Protein AF-A0A2G7G8R4-F1 (afdb_monomer)

Radius of gyration: 37.28 Å; Cα contacts (8 Å, |Δi|>4): 423; chains: 1; bounding box: 96×82×95 Å

Mean predicted aligned error: 14.6 Å

Sequence (334 aa):
MRFNAAVASALVSSATLMGYAHAEEAEKNPDATSVVEKPTFTPTTLKAPFLEQFTDDWESRWTPSHAKKDDSQTEEDWAYVGEWSVEEPTVFKGIDGDKGLVVKNPAAHHAISAKFPKKIDNKGKALVVQYEVKPQNSLVCGGAYLKLLQENKKLHAEEFSNATPYVIMFGPDKCGATNKVHFIFRHKNPKTGEYEEKHLKAPPAARTNKVTSLYTLIVRPDQSFQILIDGEAVKNGTLLEDFNPPVNPEKEIDDPKDKKPDDWVDDVKIPDPEATKPEDWDEEAPYEIVDEEATKPEDWLEEEPTSIPDPEAEKPEDWDDEEDGDWIPHCSQP

Organism: NCBI:txid656916

InterPro domains:
  IPR001580 Calreticulin/calnexin [PF00262] (50-330)
  IPR001580 Calreticulin/calnexin [PR00626] (136-154)
  IPR001580 Calreticulin/calnexin [PR00626] (164-180)
  IPR001580 Calreticulin/calnexin [PR00626] (260-273)
  IPR001580 Calreticulin/calnexin [PR00626] (308-330)
  IPR001580 Calreticulin/calnexin [PTHR11073] (45-329)
  IPR009033 Calreticulin/calnexin, P domain superfamily [G3DSA:2.10.250.10] (250-333)
  IPR009033 Calreticulin/calnexin, P domain superfamily [SSF63887] (246-329)
  IPR013320 Concanavalin A-like lectin/glucanase domain superfamily [SSF49899] (41-260)
  IPR018124 Calreticulin/calnexin, conserved site [PS00803] (134-149)
  IPR018124 Calreticulin/calnexin, conserved site [PS00804] (168-176)
  IPR018124 Calreticulin/calnexin, conserved site [PS00805] (308-320)

pLDDT: mean 83.46, std 17.78, range [29.3, 98.62]

Nearest PDB structures (foldseek):
  1jhn-assembly1_A  TM=7.946E-01  e=9.028E-21  Canis lupus familiaris
  3rg0-assembly1_A  TM=8.260E-01  e=4.289E-14  Mus musculus
  3pow-assembly1_A  TM=8.885E-01  e=2.609E-13  Homo sapiens
  5hcf-assembly6_F  TM=8.649E-01  e=3.074E-13  Trypanosoma cruzi strain CL Brener
  5hca-assembly3_B  TM=8.747E-01  e=6.613E-13  Entamoeba histolytica HM-1:IMSS

Secondary structure (DSSP, 8-state):
------PPP----------------------S----PPPBP-------SS-----TTGGGTEEE--PBP--TT-----B----EEEE--SSS--SBT--EEEE--TT----EEE--SS----TTS-EEEEEEE--TT--SEEE--EEEE---TT--GGG--TTS-EEEEEEEEEETTEEEEEEEEEEEPTTT--EEEEEESSPPPPP-SSS-EEEEEEE-TTSEEEEEETTEEEEEEETTTSEES-SSPPS----TT----TT----S----TT----TT--SSS-SS---TT-PPPTT--SSS-S-EE-TT----TT--TTTT-S--PPEEP-

Structure (mmCIF, N/CA/C/O backbone):
data_AF-A0A2G7G8R4-F1
#
_entry.id   AF-A0A2G7G8R4-F1
#
loop_
_atom_site.group_PDB
_atom_site.id
_atom_site.type_symbol
_atom_site.label_atom_id
_atom_site.label_alt_id
_atom_site.label_comp_id
_atom_site.label_asym_id
_atom_site.label_entity_id
_atom_site.label_seq_id
_atom_site.pdbx_PDB_ins_code
_atom_site.Cartn_x
_atom_site.Cartn_y
_atom_site.Cartn_z
_atom_site.occupancy
_atom_site.B_iso_or_equiv
_atom_site.auth_seq_id
_atom_site.auth_comp_id
_atom_site.auth_asym_id
_atom_site.auth_atom_id
_atom_site.pdbx_PDB_model_num
ATOM 1 N N . MET A 1 1 ? -16.808 -39.806 -71.535 1.00 37.62 1 MET A N 1
ATOM 2 C CA . MET A 1 1 ? -17.070 -40.692 -70.378 1.00 37.62 1 MET A CA 1
ATOM 3 C C . MET A 1 1 ? -16.469 -40.043 -69.135 1.00 37.62 1 MET A C 1
ATOM 5 O O . MET A 1 1 ? -15.287 -39.752 -69.187 1.00 37.62 1 MET A O 1
ATOM 9 N N . ARG A 1 2 ? -17.290 -39.876 -68.078 1.00 35.47 2 ARG A N 1
ATOM 10 C CA . ARG A 1 2 ? -16.984 -39.557 -66.652 1.00 35.47 2 ARG A CA 1
ATOM 11 C C . ARG A 1 2 ? -16.348 -38.170 -66.373 1.00 35.47 2 ARG A C 1
ATOM 13 O O . ARG A 1 2 ? -15.184 -37.989 -66.677 1.00 35.47 2 ARG A O 1
ATOM 20 N N . PHE A 1 3 ? -17.090 -37.100 -66.049 1.00 34.03 3 PHE A N 1
ATOM 21 C CA . PHE A 1 3 ? -17.855 -36.680 -64.841 1.00 34.03 3 PHE A CA 1
ATOM 22 C C . PHE A 1 3 ? -17.044 -36.173 -63.627 1.00 34.03 3 PHE A C 1
ATOM 24 O O . PHE A 1 3 ? -16.206 -36.901 -63.105 1.00 34.03 3 PHE A O 1
ATOM 31 N N . ASN A 1 4 ? -17.490 -34.993 -63.149 1.00 35.03 4 ASN A N 1
ATOM 32 C CA . ASN A 1 4 ? -17.389 -34.345 -61.822 1.00 35.03 4 ASN A CA 1
ATOM 33 C C . ASN A 1 4 ? -16.419 -33.154 -61.730 1.00 35.03 4 ASN A C 1
ATOM 35 O O . ASN A 1 4 ? -15.293 -33.252 -62.187 1.00 35.03 4 ASN A O 1
ATOM 39 N N . ALA A 1 5 ? -16.722 -32.031 -61.078 1.00 38.38 5 ALA A N 1
ATOM 40 C CA . ALA A 1 5 ? -17.959 -31.411 -60.596 1.00 38.38 5 ALA A CA 1
ATOM 41 C C . ALA A 1 5 ? -17.550 -30.010 -60.095 1.00 38.38 5 ALA A C 1
ATOM 43 O O . ALA A 1 5 ? -16.605 -29.910 -59.320 1.00 38.38 5 ALA A O 1
ATOM 44 N N . ALA A 1 6 ? -18.243 -28.948 -60.503 1.00 34.50 6 ALA A N 1
ATOM 45 C CA . ALA A 1 6 ? -18.216 -27.653 -59.819 1.00 34.50 6 ALA A CA 1
ATOM 46 C C . ALA A 1 6 ? -19.472 -26.887 -60.245 1.00 34.50 6 ALA A C 1
ATOM 48 O O . ALA A 1 6 ? -19.537 -26.360 -61.354 1.00 34.50 6 ALA A O 1
ATOM 49 N N . VAL A 1 7 ? -20.509 -26.915 -59.405 1.00 37.44 7 VAL A N 1
ATOM 50 C CA . VAL A 1 7 ? -21.750 -26.177 -59.652 1.00 37.44 7 VAL A CA 1
ATOM 51 C C . VAL A 1 7 ? -21.756 -24.905 -58.817 1.00 37.44 7 VAL A C 1
ATOM 53 O O . VAL A 1 7 ? -21.547 -24.924 -57.608 1.00 37.44 7 VAL A O 1
ATOM 56 N N . ALA A 1 8 ? -21.979 -23.828 -59.561 1.00 34.59 8 ALA A N 1
ATOM 57 C CA . ALA A 1 8 ? -22.162 -22.437 -59.209 1.00 34.59 8 ALA A CA 1
ATOM 58 C C . ALA A 1 8 ? -23.168 -22.142 -58.084 1.00 34.59 8 ALA A C 1
ATOM 60 O O . ALA A 1 8 ? -24.189 -22.810 -57.920 1.00 34.59 8 ALA A O 1
ATOM 61 N N . SER A 1 9 ? -22.890 -21.025 -57.411 1.00 40.06 9 SER A N 1
ATOM 62 C CA . SER A 1 9 ? -23.818 -20.187 -56.657 1.00 40.06 9 SER A CA 1
ATOM 63 C C . SER A 1 9 ? -25.106 -19.873 -57.424 1.00 40.06 9 SER A C 1
ATOM 65 O O . SER A 1 9 ? -25.050 -19.501 -58.595 1.00 40.06 9 SER A O 1
ATOM 67 N N . ALA A 1 10 ? -26.244 -19.878 -56.728 1.00 33.75 10 ALA A N 1
ATOM 68 C CA . ALA A 1 10 ? -27.411 -19.089 -57.115 1.00 33.75 10 ALA A CA 1
ATOM 69 C C . ALA A 1 10 ? -28.284 -18.768 -55.890 1.00 33.75 10 ALA A C 1
ATOM 71 O O . ALA A 1 10 ? -29.010 -19.611 -55.369 1.00 33.75 10 ALA A O 1
ATOM 72 N N . LEU A 1 11 ? -28.192 -17.513 -55.452 1.00 37.44 11 LEU A N 1
ATOM 73 C CA . LEU A 1 11 ? -29.210 -16.799 -54.686 1.00 37.44 11 LEU A CA 1
ATOM 74 C C . LEU A 1 11 ? -30.428 -16.578 -55.587 1.00 37.44 11 LEU A C 1
ATOM 76 O O . LEU A 1 11 ? -30.264 -15.881 -56.577 1.00 37.44 11 LEU A O 1
ATOM 80 N N . VAL A 1 12 ? -31.616 -17.071 -55.220 1.00 31.27 12 VAL A N 1
ATOM 81 C CA . VAL A 1 12 ? -32.903 -16.370 -55.414 1.00 31.27 12 VAL A CA 1
ATOM 82 C C . VAL A 1 12 ? -33.913 -16.965 -54.425 1.00 31.27 12 VAL A C 1
ATOM 84 O O . VAL A 1 12 ? -34.394 -18.076 -54.622 1.00 31.27 12 VAL A O 1
ATOM 87 N N . SER A 1 13 ? -34.274 -16.214 -53.385 1.00 29.84 13 SER A N 1
ATOM 88 C CA . SER A 1 13 ? -35.488 -16.473 -52.605 1.00 29.84 13 SER A CA 1
ATOM 89 C C . SER A 1 13 ? -36.432 -15.300 -52.813 1.00 29.84 13 SER A C 1
ATOM 91 O O . SER A 1 13 ? -36.111 -14.164 -52.472 1.00 29.84 13 SER A O 1
ATOM 93 N N . SER A 1 14 ? -37.600 -15.564 -53.390 1.00 30.34 14 SER A N 1
ATOM 94 C CA . SER A 1 14 ? -38.721 -14.628 -53.392 1.00 30.34 14 SER A CA 1
ATOM 95 C C . SER A 1 14 ? -40.031 -15.373 -53.166 1.00 30.34 14 SER A C 1
ATOM 97 O O . SER A 1 14 ? -40.449 -16.186 -53.981 1.00 30.34 14 SER A O 1
ATOM 99 N N . ALA A 1 15 ? -40.619 -15.023 -52.021 1.00 38.47 15 ALA A N 1
ATOM 100 C CA . ALA A 1 15 ? -42.031 -14.856 -51.699 1.00 38.47 15 ALA A CA 1
ATOM 101 C C . ALA A 1 15 ? -43.023 -16.011 -51.930 1.00 38.47 15 ALA A C 1
ATOM 103 O O . ALA A 1 15 ? -43.402 -16.343 -53.050 1.00 38.47 15 ALA A O 1
ATOM 104 N N . THR A 1 16 ? -43.659 -16.430 -50.832 1.00 31.67 16 THR A N 1
ATOM 105 C CA . THR A 1 16 ? -45.127 -16.508 -50.807 1.00 31.67 16 THR A CA 1
ATOM 106 C C . THR A 1 16 ? -45.666 -16.237 -49.401 1.00 31.67 16 THR A C 1
ATOM 108 O O . THR A 1 16 ? -45.205 -16.806 -48.416 1.00 31.67 16 THR A O 1
ATOM 111 N N . LEU A 1 17 ? -46.615 -15.299 -49.344 1.00 38.41 17 LEU A N 1
ATOM 112 C CA . LEU A 1 17 ? -47.347 -14.814 -48.177 1.00 38.41 17 LEU A CA 1
ATOM 113 C C . LEU A 1 17 ? -48.428 -15.799 -47.708 1.00 38.41 17 LEU A C 1
ATOM 115 O O . LEU A 1 17 ? -49.187 -16.285 -48.539 1.00 38.41 17 LEU A O 1
ATOM 119 N N . MET A 1 18 ? -48.592 -15.911 -46.386 1.00 34.72 18 MET A N 1
ATOM 120 C CA . MET A 1 18 ? -49.863 -15.964 -45.628 1.00 34.72 18 MET A CA 1
ATOM 121 C C . MET A 1 18 ? -49.487 -15.502 -44.20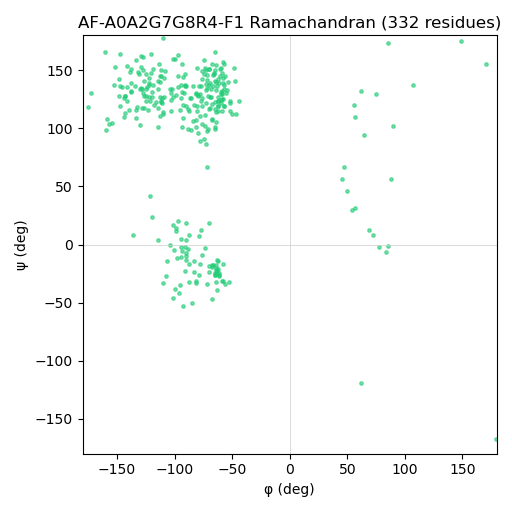1 1.00 34.72 18 MET A C 1
ATOM 123 O O . MET A 1 18 ? -48.721 -16.188 -43.542 1.00 34.72 18 MET A O 1
ATOM 127 N N . GLY A 1 19 ? -49.756 -14.293 -43.703 1.00 34.38 19 GLY A N 1
ATOM 128 C CA . GLY A 1 19 ? -51.018 -13.565 -43.620 1.00 34.38 19 GLY A CA 1
ATOM 129 C C . GLY A 1 19 ? -51.701 -13.917 -42.296 1.00 34.38 19 GLY A C 1
ATOM 130 O O . GLY A 1 19 ? -52.247 -15.002 -42.246 1.00 34.38 19 GLY A O 1
ATOM 131 N N . TYR A 1 20 ? -51.648 -13.055 -41.263 1.00 29.30 20 TYR A N 1
ATOM 132 C CA . TYR A 1 20 ? -52.732 -12.807 -40.285 1.00 29.30 20 TYR A CA 1
ATOM 133 C C . TYR A 1 20 ? -52.379 -11.662 -39.302 1.00 29.30 20 TYR A C 1
ATOM 135 O O . TYR A 1 20 ? -51.433 -11.759 -38.533 1.00 29.30 20 TYR A O 1
ATOM 143 N N . ALA A 1 21 ? -53.215 -10.617 -39.357 1.00 32.47 21 ALA A N 1
ATOM 144 C CA . ALA A 1 21 ? -53.615 -9.660 -38.315 1.00 32.47 21 ALA A CA 1
ATOM 145 C C . ALA A 1 21 ? -52.558 -8.825 -37.551 1.00 32.47 21 ALA A C 1
ATOM 147 O O . ALA A 1 21 ? -51.887 -9.286 -36.636 1.00 32.47 21 ALA A O 1
ATOM 148 N N . HIS A 1 22 ? -52.567 -7.524 -37.866 1.00 34.44 22 HIS A N 1
ATOM 149 C CA . HIS A 1 22 ? -52.048 -6.416 -37.064 1.00 34.44 22 HIS A CA 1
ATOM 150 C C . HIS A 1 22 ? -52.589 -6.430 -35.621 1.00 34.44 22 HIS A C 1
ATOM 152 O O . HIS A 1 22 ? -53.792 -6.273 -35.409 1.00 34.44 22 HIS A O 1
ATOM 158 N N . ALA A 1 23 ? -51.682 -6.495 -34.648 1.00 33.94 23 ALA A N 1
ATOM 159 C CA . ALA A 1 23 ? -51.827 -5.814 -33.370 1.00 33.94 23 ALA A CA 1
ATOM 160 C C . ALA A 1 23 ? -50.746 -4.729 -33.341 1.00 33.94 23 ALA A C 1
ATOM 162 O O . ALA A 1 23 ? -49.553 -5.021 -33.357 1.00 33.94 23 ALA A O 1
ATOM 163 N N . GLU A 1 24 ? -51.175 -3.476 -33.410 1.00 38.31 24 GLU A N 1
ATOM 164 C CA . GLU A 1 24 ? -50.321 -2.305 -33.251 1.00 38.31 24 GLU A CA 1
ATOM 165 C C . GLU A 1 24 ? -49.954 -2.214 -31.762 1.00 38.31 24 GLU A C 1
ATOM 167 O O . GLU A 1 24 ? -50.673 -1.619 -30.960 1.00 38.31 24 GLU A O 1
ATOM 172 N N . GLU A 1 25 ? -48.885 -2.905 -31.359 1.00 36.03 25 GLU A N 1
ATOM 173 C CA . GLU A 1 25 ? -48.258 -2.662 -30.062 1.00 36.03 25 GLU A CA 1
ATOM 174 C C . GLU A 1 25 ? -47.564 -1.306 -30.142 1.00 36.03 25 GLU A C 1
ATOM 176 O O . GLU A 1 25 ? -46.481 -1.162 -30.705 1.00 36.03 25 GLU A O 1
ATOM 181 N N . ALA A 1 26 ? -48.238 -0.295 -29.599 1.00 37.97 26 ALA A N 1
ATOM 182 C CA . ALA A 1 26 ? -47.627 0.979 -29.284 1.00 37.97 26 ALA A CA 1
ATOM 183 C C . ALA A 1 26 ? -46.373 0.718 -28.440 1.00 37.97 26 ALA A C 1
ATOM 185 O O . ALA A 1 26 ? -46.465 0.219 -27.313 1.00 37.97 26 ALA A O 1
ATOM 186 N N . GLU A 1 27 ? -45.209 1.049 -28.999 1.00 39.50 27 GLU A N 1
ATOM 187 C CA . GLU A 1 27 ? -43.952 1.110 -28.269 1.00 39.50 27 GLU A CA 1
ATOM 188 C C . GLU A 1 27 ? -44.169 1.950 -27.008 1.00 39.50 27 GLU A C 1
ATOM 190 O O . GLU A 1 27 ? -44.417 3.159 -27.055 1.00 39.50 27 GLU A O 1
ATOM 195 N N . LYS A 1 28 ? -44.097 1.295 -25.847 1.00 36.72 28 LYS A N 1
ATOM 196 C CA . LYS A 1 28 ? -43.947 1.999 -24.582 1.00 36.72 28 LYS A CA 1
ATOM 197 C C . LYS A 1 28 ? -42.597 2.702 -24.621 1.00 36.72 28 LYS A C 1
ATOM 199 O O . LYS A 1 28 ? -41.563 2.061 -24.444 1.00 36.72 28 LYS A O 1
ATOM 204 N N . ASN A 1 29 ? -42.630 4.020 -24.795 1.00 41.88 29 ASN A N 1
ATOM 205 C CA . ASN A 1 29 ? -41.574 4.899 -24.308 1.00 41.88 29 ASN A CA 1
ATOM 206 C C . ASN A 1 29 ? -41.205 4.450 -22.884 1.00 41.88 29 ASN A C 1
ATOM 208 O O . ASN A 1 29 ? -42.104 4.380 -22.037 1.00 41.88 29 ASN A O 1
ATOM 212 N N . PRO A 1 30 ? -39.937 4.117 -22.592 1.00 46.03 30 PRO A N 1
ATOM 213 C CA . PRO A 1 30 ? -39.533 3.891 -21.222 1.00 46.03 30 PRO A CA 1
ATOM 214 C C . PRO A 1 30 ? -39.614 5.243 -20.520 1.00 46.03 30 PRO A C 1
ATOM 216 O O . PRO A 1 30 ? -38.820 6.145 -20.785 1.00 46.03 30 PRO A O 1
ATOM 219 N N . ASP A 1 31 ? -40.625 5.384 -19.668 1.00 42.72 31 ASP A N 1
ATOM 220 C CA . ASP A 1 31 ? -40.751 6.483 -18.725 1.00 42.72 31 ASP A CA 1
ATOM 221 C C . ASP A 1 31 ? -39.407 6.678 -18.015 1.00 42.72 31 ASP A C 1
ATOM 223 O O . ASP A 1 31 ? -38.933 5.832 -17.248 1.00 42.72 31 ASP A O 1
ATOM 227 N N . ALA A 1 32 ? -38.772 7.811 -18.298 1.00 50.91 32 ALA A N 1
ATOM 228 C CA . ALA A 1 32 ? -37.765 8.365 -17.425 1.00 50.91 32 ALA A CA 1
ATOM 229 C C . ALA A 1 32 ? -38.412 8.573 -16.046 1.00 50.91 32 ALA A C 1
ATOM 231 O O . ALA A 1 32 ? -39.524 9.082 -15.958 1.00 50.91 32 ALA A O 1
ATOM 232 N N . THR A 1 33 ? -37.681 8.225 -14.983 1.00 51.31 33 THR A N 1
ATOM 233 C CA . THR A 1 33 ? -38.026 8.381 -13.552 1.00 51.31 33 THR A CA 1
ATOM 234 C C . THR A 1 33 ? -38.817 7.255 -12.873 1.00 51.31 33 THR A C 1
ATOM 236 O O . THR A 1 33 ? -39.782 7.492 -12.154 1.00 51.31 33 THR A O 1
ATOM 239 N N . SER A 1 34 ? -38.299 6.021 -12.903 1.00 54.50 34 SER A N 1
ATOM 240 C CA . SER A 1 34 ? -38.446 5.168 -11.714 1.00 54.50 34 SER A CA 1
ATOM 241 C C . SER A 1 34 ? -37.515 5.709 -10.622 1.00 54.50 34 SER A C 1
ATOM 243 O O . SER A 1 34 ? -36.307 5.458 -10.645 1.00 54.50 34 SER A O 1
ATOM 245 N N . VAL A 1 35 ? -38.044 6.504 -9.691 1.00 64.06 35 VAL A N 1
ATOM 246 C CA . VAL A 1 35 ? -37.312 6.873 -8.473 1.00 64.06 35 VAL A CA 1
ATOM 247 C C . VAL A 1 35 ? -37.106 5.580 -7.686 1.00 64.06 35 VAL A C 1
ATOM 249 O O . VAL A 1 35 ? -38.035 5.073 -7.066 1.00 64.06 35 VAL A O 1
ATOM 252 N N . VAL A 1 36 ? -35.916 4.990 -7.793 1.00 76.44 36 VAL A N 1
ATOM 253 C CA . VAL A 1 36 ? -35.545 3.818 -6.995 1.00 76.44 36 VAL A CA 1
ATOM 254 C C . VAL A 1 36 ? -35.573 4.255 -5.533 1.00 76.44 36 VAL A C 1
ATOM 256 O O . VAL A 1 36 ? -34.806 5.136 -5.142 1.00 76.44 36 VAL A O 1
ATOM 259 N N . GLU A 1 37 ? -36.490 3.685 -4.753 1.00 84.62 37 GLU A N 1
ATOM 260 C CA . GLU A 1 37 ? -36.603 3.950 -3.321 1.00 84.62 37 GLU A CA 1
ATOM 261 C C . GLU A 1 37 ? -35.312 3.491 -2.633 1.00 84.62 37 GLU A C 1
ATOM 263 O O . GLU A 1 37 ? -34.912 2.328 -2.743 1.00 84.62 37 GLU A O 1
ATOM 268 N N . LYS A 1 38 ? -34.609 4.428 -1.992 1.00 86.69 38 LYS A N 1
ATOM 269 C CA . LYS A 1 38 ? -33.328 4.156 -1.340 1.00 86.69 38 LYS A CA 1
ATOM 270 C C . LYS A 1 38 ? -33.569 3.761 0.112 1.00 86.69 38 LYS A C 1
ATOM 272 O O . LYS A 1 38 ? -34.374 4.403 0.787 1.00 86.69 38 LYS A O 1
ATOM 277 N N . PRO A 1 39 ? -32.871 2.740 0.627 1.00 93.38 39 PRO A N 1
ATOM 278 C CA . PRO A 1 39 ? -32.930 2.430 2.045 1.00 93.38 39 PRO A CA 1
ATOM 279 C C . PRO A 1 39 ? -32.338 3.579 2.871 1.00 93.38 39 PRO A C 1
ATOM 281 O O . PRO A 1 39 ? -31.421 4.275 2.430 1.00 93.38 39 PRO A O 1
ATOM 284 N N . THR A 1 40 ? -32.836 3.748 4.094 1.00 93.44 40 THR A N 1
ATOM 285 C CA . THR A 1 40 ? -32.259 4.667 5.082 1.00 93.44 40 THR A CA 1
ATOM 286 C C . THR A 1 40 ? -31.234 3.937 5.943 1.00 93.44 40 THR A C 1
ATOM 288 O O . THR A 1 40 ? -31.467 2.818 6.408 1.00 93.44 40 THR A O 1
ATOM 291 N N . PHE A 1 41 ? -30.097 4.581 6.175 1.00 93.56 41 PHE A N 1
ATOM 292 C CA . PHE A 1 41 ? -29.022 4.084 7.009 1.00 93.56 41 PHE A CA 1
ATOM 293 C C . PHE A 1 41 ? -29.519 3.842 8.432 1.00 93.56 41 PHE A C 1
ATOM 295 O O . PHE A 1 41 ? -30.132 4.702 9.064 1.00 93.56 41 PHE A O 1
ATOM 302 N N . THR A 1 42 ? -29.238 2.645 8.936 1.00 92.88 42 THR A N 1
ATOM 303 C CA . THR A 1 42 ? -29.528 2.256 10.312 1.00 92.88 42 THR A CA 1
ATOM 304 C C . THR A 1 42 ? -28.243 1.694 10.911 1.00 92.88 42 THR A C 1
ATOM 306 O O . THR A 1 42 ? -27.761 0.673 10.411 1.00 92.88 42 THR A O 1
ATOM 309 N N . PRO A 1 43 ? -27.684 2.315 11.968 1.00 91.50 43 PRO A N 1
ATOM 310 C CA . PRO A 1 43 ? -26.480 1.814 12.613 1.00 91.50 43 PRO A CA 1
ATOM 311 C C . PRO A 1 43 ? -26.642 0.356 13.046 1.00 91.50 43 PRO A C 1
ATOM 313 O O . PRO A 1 43 ? -27.631 -0.023 13.677 1.00 91.50 43 PRO A O 1
ATOM 316 N N . THR A 1 44 ? -25.649 -0.469 12.732 1.00 92.00 44 THR A N 1
ATOM 317 C CA . THR A 1 44 ? -25.656 -1.879 13.108 1.00 92.00 44 THR A CA 1
ATOM 318 C C . THR A 1 44 ? -25.466 -2.076 14.614 1.00 92.00 44 THR A C 1
ATOM 320 O O . THR A 1 44 ? -24.791 -1.300 15.293 1.00 92.00 44 THR A O 1
ATOM 323 N N . THR A 1 45 ? -26.030 -3.166 15.137 1.00 90.06 45 THR A N 1
ATOM 324 C CA . THR A 1 45 ? -25.849 -3.618 16.526 1.00 90.06 45 THR A CA 1
ATOM 325 C C . THR A 1 45 ? -24.735 -4.657 16.671 1.00 90.06 45 THR A C 1
ATOM 327 O O . THR A 1 45 ? -24.568 -5.241 17.747 1.00 90.06 45 THR A O 1
ATOM 330 N N . LEU A 1 46 ? -24.009 -4.954 15.586 1.00 91.38 46 LEU A N 1
ATOM 331 C CA . LEU A 1 46 ? -22.904 -5.906 15.610 1.00 91.38 46 LEU A CA 1
ATOM 332 C C . LEU A 1 46 ? -21.813 -5.445 16.579 1.00 91.38 46 LEU A C 1
ATOM 334 O O . LEU A 1 46 ? -21.530 -4.260 16.734 1.00 91.38 46 LEU A O 1
ATOM 338 N N . LYS A 1 47 ? -21.175 -6.417 17.229 1.00 88.44 47 LYS A N 1
ATOM 339 C CA . LYS A 1 47 ? -20.032 -6.176 18.107 1.00 88.44 47 LYS A CA 1
ATOM 340 C C . LYS A 1 47 ? -18.786 -6.748 17.460 1.00 88.44 47 LYS A C 1
ATOM 342 O O . LYS A 1 47 ? -18.708 -7.949 17.219 1.00 88.44 47 LYS A O 1
ATOM 347 N N . ALA A 1 48 ? -17.804 -5.888 17.241 1.00 90.38 48 ALA A N 1
ATOM 348 C CA . ALA A 1 48 ? -16.463 -6.257 16.819 1.00 90.38 48 ALA A CA 1
ATOM 349 C C . ALA A 1 48 ? -15.440 -5.614 17.771 1.00 90.38 48 ALA A C 1
ATOM 351 O O . ALA A 1 48 ? -15.786 -4.672 18.488 1.00 90.38 48 ALA A O 1
ATOM 352 N N . PRO A 1 49 ? -14.185 -6.101 17.809 1.00 91.25 49 PRO A N 1
ATOM 353 C CA . PRO A 1 49 ? -13.121 -5.455 18.580 1.00 91.25 49 PRO A CA 1
ATOM 354 C C . PRO A 1 49 ? -12.959 -3.960 18.261 1.00 91.25 49 PRO A C 1
ATOM 356 O O . PRO A 1 49 ? -12.638 -3.175 19.150 1.00 91.25 49 PRO A O 1
ATOM 359 N N . PHE A 1 50 ? -13.223 -3.584 17.010 1.00 93.81 50 PHE A N 1
ATOM 360 C CA . PHE A 1 50 ? -13.376 -2.214 16.546 1.00 93.81 50 PHE A CA 1
ATOM 361 C C . PHE A 1 50 ? -14.439 -2.194 15.441 1.00 93.81 50 PHE A C 1
ATOM 363 O O . PHE A 1 50 ? -14.439 -3.076 14.583 1.00 93.81 50 PHE A O 1
ATOM 370 N N . LEU A 1 51 ? -15.351 -1.226 15.491 1.00 94.69 51 LEU A N 1
ATOM 371 C CA . LEU A 1 51 ? -16.398 -1.016 14.497 1.00 94.69 51 LEU A CA 1
ATOM 372 C C . LEU A 1 51 ? -16.608 0.489 14.353 1.00 94.69 51 LEU A C 1
ATOM 374 O O . LEU A 1 51 ? -16.855 1.167 15.349 1.00 94.69 51 LEU A O 1
ATOM 378 N N . GLU A 1 52 ? -16.519 0.982 13.125 1.00 95.25 52 GLU A N 1
ATOM 379 C CA . GLU A 1 52 ? -16.749 2.379 12.779 1.00 95.25 52 GLU A CA 1
ATOM 380 C C . GLU A 1 52 ? -17.838 2.462 11.709 1.00 95.25 52 GLU A C 1
ATOM 382 O O . GLU A 1 52 ? -17.833 1.677 10.766 1.00 95.25 52 GLU A O 1
ATOM 387 N N . GLN A 1 53 ? -18.769 3.398 11.886 1.00 94.75 53 GLN A N 1
ATOM 388 C CA . GLN A 1 53 ? -19.893 3.663 10.980 1.00 9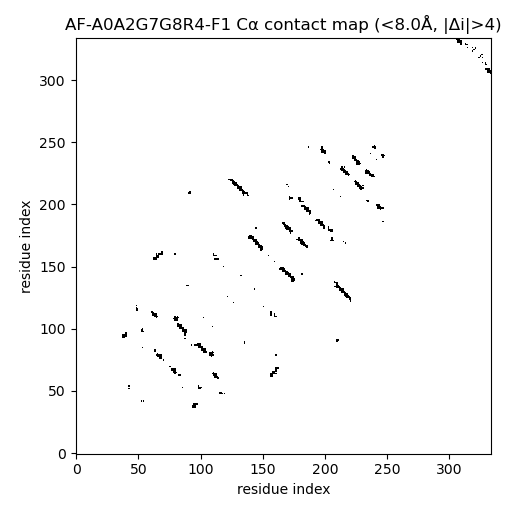4.75 53 GLN A CA 1
ATOM 389 C C . GLN A 1 53 ? -20.107 5.172 10.744 1.00 94.75 53 GLN A C 1
ATOM 391 O O . GLN A 1 53 ? -21.131 5.570 10.207 1.00 94.75 53 GLN A O 1
ATOM 396 N N . PHE A 1 54 ? -19.181 6.008 11.221 1.00 95.19 54 PHE A N 1
ATOM 397 C CA . PHE A 1 54 ? -19.153 7.465 11.091 1.00 95.19 54 PHE A CA 1
ATOM 398 C C . PHE A 1 54 ? -20.465 8.160 11.488 1.00 95.19 54 PHE A C 1
ATOM 400 O O . PHE A 1 54 ? -20.956 9.065 10.817 1.00 95.19 54 PHE A O 1
ATOM 407 N N . THR A 1 55 ? -21.021 7.746 12.629 1.00 93.06 55 THR A N 1
ATOM 408 C CA . THR A 1 55 ? -22.112 8.450 13.315 1.00 93.06 55 THR A CA 1
ATOM 409 C C . THR A 1 55 ? -21.670 9.833 13.808 1.00 93.06 55 THR A C 1
ATOM 411 O O . THR A 1 55 ? -20.479 10.134 13.862 1.00 93.06 55 THR A O 1
ATOM 414 N N . ASP A 1 56 ? -22.627 10.686 14.188 1.00 91.12 56 ASP A N 1
ATOM 415 C CA . ASP A 1 56 ? -22.392 12.113 14.478 1.00 91.12 56 ASP A CA 1
ATOM 416 C C . ASP A 1 56 ? -21.355 12.392 15.593 1.00 91.12 56 ASP A C 1
ATOM 418 O O . ASP A 1 56 ? -20.823 13.491 15.680 1.00 91.12 56 ASP A O 1
ATOM 422 N N . ASP A 1 57 ? -21.019 11.402 16.423 1.00 92.25 57 ASP A N 1
ATOM 423 C CA . ASP A 1 57 ? -20.004 11.464 17.482 1.00 92.25 57 ASP A CA 1
ATOM 424 C C . ASP A 1 57 ? -18.567 11.123 17.018 1.00 92.25 57 ASP A C 1
ATOM 426 O O . ASP A 1 57 ? -17.672 10.968 17.856 1.00 92.25 57 ASP A O 1
ATOM 430 N N . TRP A 1 58 ? -18.323 10.964 15.711 1.00 94.19 58 TRP A N 1
ATOM 431 C CA . TRP A 1 58 ? -17.040 10.499 15.160 1.00 94.19 58 TRP A CA 1
ATOM 432 C C . TRP A 1 58 ? -15.824 11.343 15.584 1.00 94.19 58 TRP A C 1
ATOM 434 O O . TRP A 1 58 ? -14.755 10.775 15.811 1.00 94.19 58 TRP A O 1
ATOM 444 N N . GLU A 1 59 ? -15.982 12.660 15.758 1.00 92.69 59 GLU A N 1
ATOM 445 C CA . GLU A 1 59 ? -14.905 13.582 16.170 1.00 92.69 59 GLU A CA 1
ATOM 446 C C . GLU A 1 59 ? -14.336 13.241 17.553 1.00 92.69 59 GLU A C 1
ATOM 448 O O . GLU A 1 59 ? -13.185 13.538 17.854 1.00 92.69 59 GLU A O 1
ATOM 453 N N . SER A 1 60 ? -15.118 12.570 18.404 1.00 91.94 60 SER A N 1
ATOM 454 C CA . SER A 1 60 ? -14.636 12.098 19.707 1.00 91.94 60 SER A CA 1
ATOM 455 C C . SER A 1 60 ? -13.783 10.826 19.616 1.00 91.94 60 SER A C 1
ATOM 457 O O . SER A 1 60 ? -13.089 10.471 20.571 1.00 91.94 60 SER A O 1
ATOM 459 N N . ARG A 1 61 ? -13.853 10.117 18.481 1.00 92.06 61 ARG A N 1
ATOM 460 C CA . ARG A 1 61 ? -13.239 8.799 18.256 1.00 92.06 61 ARG A CA 1
ATOM 461 C C . ARG A 1 61 ? -12.031 8.860 17.322 1.00 92.06 61 ARG A C 1
ATOM 463 O O . ARG A 1 61 ? -11.143 8.014 17.444 1.00 92.06 61 ARG A O 1
ATOM 470 N N . TRP A 1 62 ? -11.996 9.843 16.426 1.00 93.88 62 TRP A N 1
ATOM 471 C CA . TRP A 1 62 ? -10.928 10.047 15.452 1.00 93.88 62 TRP A CA 1
ATOM 472 C C . TRP A 1 62 ? -10.168 11.338 15.710 1.00 93.88 62 TRP A C 1
ATOM 474 O O . TRP A 1 62 ? -10.752 12.377 15.997 1.00 93.88 62 TRP A O 1
ATOM 484 N N . THR A 1 63 ? -8.855 11.277 15.531 1.00 92.00 63 THR A N 1
ATOM 485 C CA . THR A 1 63 ? -7.966 12.423 15.704 1.00 92.00 63 THR A CA 1
ATOM 486 C C . THR A 1 63 ? -7.128 12.598 14.438 1.00 92.00 63 THR A C 1
ATOM 488 O O . THR A 1 63 ? -6.379 11.678 14.077 1.00 92.00 63 THR A O 1
ATOM 491 N N . PRO A 1 64 ? -7.265 13.733 13.726 1.00 91.31 64 PRO A N 1
ATOM 492 C CA . PRO A 1 64 ? -6.362 14.110 12.645 1.00 91.31 64 PRO A CA 1
ATOM 493 C C . PRO A 1 64 ? -4.942 14.306 13.171 1.00 91.31 64 PRO A C 1
ATOM 495 O O . PRO A 1 64 ? -4.745 14.816 14.273 1.00 91.31 64 PRO A O 1
ATOM 498 N N . SER A 1 65 ? -3.951 13.905 12.382 1.00 88.00 65 SER A N 1
ATOM 499 C CA . SER A 1 65 ? -2.557 14.200 12.695 1.00 88.00 65 SER A CA 1
ATOM 500 C C . SER A 1 65 ? -2.080 15.433 11.949 1.00 88.00 65 SER A C 1
ATOM 502 O O . SER A 1 65 ? -2.436 15.643 10.792 1.00 88.00 65 SER A O 1
ATOM 504 N N . HIS A 1 66 ? -1.217 16.194 12.618 1.00 83.25 66 HIS A N 1
ATOM 505 C CA . HIS A 1 66 ? -0.493 17.336 12.064 1.00 83.25 66 HIS A CA 1
ATOM 506 C C . HIS A 1 66 ? 1.023 17.132 12.142 1.00 83.25 66 HIS A C 1
ATOM 508 O O . HIS A 1 66 ? 1.795 18.090 12.179 1.00 83.25 66 HIS A O 1
ATOM 514 N N . ALA A 1 67 ? 1.461 15.871 12.211 1.00 80.44 67 ALA A N 1
ATOM 515 C CA . ALA A 1 67 ? 2.873 15.537 12.269 1.00 80.44 67 ALA A CA 1
ATOM 516 C C . ALA A 1 67 ? 3.600 15.965 10.986 1.00 80.44 67 ALA A C 1
ATOM 518 O O . ALA A 1 67 ? 3.020 16.021 9.896 1.00 80.44 67 ALA A O 1
ATOM 519 N N . LYS A 1 68 ? 4.905 16.211 11.105 1.00 79.88 68 LYS A N 1
ATOM 520 C CA . LYS A 1 68 ? 5.781 16.258 9.936 1.00 79.88 68 LYS A CA 1
ATOM 521 C C . LYS A 1 68 ? 5.996 14.836 9.416 1.00 79.88 68 LYS A C 1
ATOM 523 O O . LYS A 1 68 ? 6.149 13.891 10.195 1.00 79.88 68 LYS A O 1
ATOM 528 N N . LYS A 1 69 ? 5.966 14.686 8.099 1.00 71.25 69 LYS A N 1
ATOM 529 C CA . LYS A 1 69 ? 6.395 13.488 7.392 1.00 71.25 69 LYS A CA 1
ATOM 530 C C . LYS A 1 69 ? 7.909 13.387 7.565 1.00 71.25 69 LYS A C 1
ATOM 532 O O . LYS A 1 69 ? 8.629 14.345 7.317 1.00 71.25 69 LYS A O 1
ATOM 537 N N . ASP A 1 70 ? 8.362 12.235 8.026 1.00 66.19 70 ASP A N 1
ATOM 538 C CA . ASP A 1 70 ? 9.779 11.926 8.168 1.00 66.19 70 ASP A CA 1
ATOM 539 C C . ASP A 1 70 ? 10.260 11.326 6.843 1.00 66.19 70 ASP A C 1
ATOM 541 O O . ASP A 1 70 ? 9.948 10.171 6.539 1.00 66.19 70 ASP A O 1
ATOM 545 N N . ASP A 1 71 ? 10.904 12.130 6.000 1.00 65.19 71 ASP A N 1
ATOM 546 C CA . ASP A 1 71 ? 11.467 11.681 4.727 1.00 65.19 71 ASP A CA 1
ATOM 547 C C . ASP A 1 71 ? 12.990 11.810 4.776 1.00 65.19 71 ASP A C 1
ATOM 549 O O . ASP A 1 71 ? 13.549 12.893 4.643 1.00 65.19 71 ASP A O 1
ATOM 553 N N . SER A 1 72 ? 13.684 10.695 5.004 1.00 56.66 72 SER A N 1
ATOM 554 C CA . SER A 1 72 ? 15.146 10.681 5.124 1.00 56.66 72 SER A CA 1
ATOM 555 C C . SER A 1 72 ? 15.879 10.865 3.790 1.00 56.66 72 SER A C 1
ATOM 557 O O . SER A 1 72 ? 17.109 10.892 3.779 1.00 56.66 72 SER A O 1
ATOM 559 N N . GLN A 1 73 ? 15.148 10.957 2.671 1.00 56.09 73 GLN A N 1
ATOM 560 C CA . GLN A 1 73 ? 15.708 11.075 1.320 1.00 56.09 73 GLN A CA 1
ATOM 561 C C . GLN A 1 73 ? 15.564 12.476 0.712 1.00 56.09 73 GLN A C 1
ATOM 563 O O . GLN A 1 73 ? 16.233 12.772 -0.275 1.00 56.09 73 GLN A O 1
ATOM 568 N N . THR A 1 74 ? 14.735 13.348 1.289 1.00 54.66 74 THR A N 1
ATOM 569 C CA . THR A 1 74 ? 14.487 14.707 0.786 1.00 54.66 74 THR A CA 1
ATOM 570 C C . THR A 1 74 ? 14.450 15.690 1.951 1.00 54.66 74 THR A C 1
ATOM 572 O O . THR A 1 74 ? 13.714 15.452 2.902 1.00 54.66 74 THR A O 1
ATOM 575 N N . GLU A 1 75 ? 15.151 16.827 1.875 1.00 54.06 75 GLU A N 1
ATOM 576 C CA . GLU A 1 75 ? 15.079 17.899 2.896 1.00 54.06 75 GLU A CA 1
ATOM 577 C C . GLU A 1 75 ? 13.734 18.666 2.901 1.00 54.06 75 GLU A C 1
ATOM 579 O O . GLU A 1 75 ? 13.631 19.783 3.409 1.00 54.06 75 GLU A O 1
ATOM 584 N N . GLU A 1 76 ? 12.680 18.094 2.319 1.00 57.91 76 GLU A N 1
ATOM 585 C CA . GLU A 1 76 ? 11.377 18.734 2.211 1.00 57.91 76 GLU A CA 1
ATOM 586 C C . GLU A 1 76 ? 10.515 18.458 3.455 1.00 57.91 76 GLU A C 1
ATOM 588 O O . GLU A 1 76 ? 10.094 17.335 3.731 1.00 57.91 76 GLU A O 1
ATOM 593 N N . ASP A 1 77 ? 10.211 19.527 4.196 1.00 60.28 77 ASP A N 1
ATOM 594 C CA . ASP A 1 77 ? 9.365 19.553 5.397 1.00 60.28 77 ASP A CA 1
ATOM 595 C C . ASP A 1 77 ? 7.866 19.354 5.050 1.00 60.28 77 ASP A C 1
ATOM 597 O O . ASP A 1 77 ? 7.035 20.255 5.192 1.00 60.28 77 ASP A O 1
ATOM 601 N N . TRP A 1 78 ? 7.474 18.179 4.558 1.00 69.06 78 TRP A N 1
ATOM 602 C CA . TRP A 1 78 ? 6.063 17.897 4.259 1.00 69.06 78 TRP A CA 1
ATOM 603 C C . TRP A 1 78 ? 5.299 17.586 5.550 1.00 69.06 78 TRP A C 1
ATOM 605 O O . TRP A 1 78 ? 5.716 16.734 6.323 1.00 69.06 78 TRP A O 1
ATOM 615 N N . ALA A 1 79 ? 4.158 18.231 5.799 1.00 77.62 79 ALA A N 1
ATOM 616 C CA . ALA A 1 79 ? 3.309 17.961 6.967 1.00 77.62 79 ALA A CA 1
ATOM 617 C C . ALA A 1 79 ? 1.953 17.361 6.568 1.00 77.62 79 ALA A C 1
ATOM 619 O O . ALA A 1 79 ? 1.462 17.569 5.455 1.00 77.62 79 ALA A O 1
ATOM 620 N N . TYR A 1 80 ? 1.324 16.631 7.493 1.00 81.12 80 TYR A N 1
ATOM 621 C CA . TYR A 1 80 ? -0.054 16.164 7.330 1.00 81.12 80 TYR A CA 1
ATOM 622 C C . TYR A 1 80 ? -1.029 17.333 7.528 1.00 81.12 80 TYR A C 1
ATOM 624 O O . TYR A 1 80 ? -1.442 17.656 8.639 1.00 81.12 80 TYR A O 1
ATOM 632 N N . VAL A 1 81 ? -1.355 18.004 6.424 1.00 85.19 81 VAL A N 1
ATOM 633 C CA . VAL A 1 81 ? -2.236 19.189 6.386 1.00 85.19 81 VAL A CA 1
ATOM 634 C C . VAL A 1 81 ? -3.637 18.881 5.858 1.00 85.19 81 VAL A C 1
ATOM 636 O O . VAL A 1 81 ? -4.465 19.778 5.747 1.00 85.19 81 VAL A O 1
ATOM 639 N N . GLY A 1 82 ? -3.896 17.627 5.492 1.00 87.00 82 GLY A N 1
ATOM 640 C CA . GLY A 1 82 ? -5.163 17.209 4.915 1.00 87.00 82 GLY A CA 1
ATOM 641 C C . GLY A 1 82 ? -6.338 17.259 5.897 1.00 87.00 82 GLY A C 1
ATOM 642 O O . GLY A 1 82 ? -6.250 16.758 7.019 1.00 87.00 82 GLY A O 1
ATOM 643 N N . GLU A 1 83 ? -7.452 17.822 5.443 1.00 92.19 83 GLU A N 1
ATOM 644 C CA . GLU A 1 83 ? -8.699 17.973 6.183 1.00 92.19 83 GLU A CA 1
ATOM 645 C C . GLU A 1 83 ? -9.629 16.777 5.956 1.00 92.19 83 GLU A C 1
ATOM 647 O O . GLU A 1 83 ? -9.709 16.180 4.872 1.00 92.19 83 GLU A O 1
ATOM 652 N N . TRP A 1 84 ? -10.380 16.459 7.005 1.00 94.19 84 TRP A N 1
ATOM 653 C CA . TRP A 1 84 ? -11.316 15.347 7.045 1.00 94.19 84 TRP A CA 1
ATOM 654 C C . TRP A 1 84 ? -12.714 15.852 7.369 1.00 94.19 84 TRP A C 1
ATOM 656 O O . TRP A 1 84 ? -12.892 16.761 8.176 1.00 94.19 84 TRP A O 1
ATOM 666 N N . SER A 1 85 ? -13.716 15.233 6.759 1.00 95.06 85 SER A N 1
ATOM 667 C CA . SER A 1 85 ? -15.125 15.518 7.029 1.00 95.06 85 SER A CA 1
ATOM 668 C C . SER A 1 85 ? -15.928 14.229 7.007 1.00 95.06 85 SER A C 1
ATOM 670 O O . SER A 1 85 ? -15.533 13.282 6.332 1.00 95.06 85 SER A O 1
ATOM 672 N N . VAL A 1 86 ? -17.050 14.185 7.718 1.00 96.25 86 VAL A N 1
ATOM 673 C CA . VAL A 1 86 ? -17.993 13.068 7.634 1.00 96.25 86 VAL A CA 1
ATOM 674 C C . VAL A 1 86 ? -19.261 13.546 6.947 1.00 96.25 86 VAL A C 1
ATOM 676 O O . VAL A 1 86 ? -19.994 14.382 7.474 1.00 96.25 86 VAL A O 1
ATOM 679 N N . GLU A 1 87 ? -19.503 13.031 5.747 1.00 95.06 87 GLU A N 1
ATOM 680 C CA . GLU A 1 87 ? -20.593 13.471 4.878 1.00 95.06 87 GLU A CA 1
ATOM 681 C C . GLU A 1 87 ? -21.145 12.323 4.030 1.00 95.06 87 GLU A C 1
ATOM 683 O O . GLU A 1 87 ? -20.533 11.261 3.901 1.00 95.06 87 GLU A O 1
ATOM 688 N N . GLU A 1 88 ? -22.332 12.530 3.463 1.00 94.75 88 GLU A N 1
ATOM 689 C CA . GLU A 1 88 ? -22.928 11.575 2.533 1.00 94.75 88 GLU A CA 1
ATOM 690 C C . GLU A 1 88 ? -22.208 11.599 1.172 1.00 94.75 88 GLU A C 1
ATOM 692 O O . GLU A 1 88 ? -21.753 12.659 0.724 1.00 94.75 88 GLU A O 1
ATOM 697 N N . PRO A 1 89 ? -22.165 10.469 0.444 1.00 93.31 89 PRO A N 1
ATOM 698 C CA . PRO A 1 89 ? -21.661 10.454 -0.918 1.00 93.31 89 PRO A CA 1
ATOM 699 C C . PRO A 1 89 ? -22.465 11.374 -1.848 1.00 93.31 89 PRO A C 1
ATOM 701 O O . PRO A 1 89 ? -23.689 11.270 -1.942 1.00 93.31 89 PRO A O 1
ATOM 704 N N . THR A 1 90 ? -21.769 12.208 -2.614 1.00 92.19 90 THR A N 1
ATOM 705 C CA . THR A 1 90 ? -22.349 13.093 -3.632 1.00 92.19 90 THR A CA 1
ATOM 706 C C . THR A 1 90 ? -22.610 12.357 -4.946 1.00 92.19 90 THR A C 1
ATOM 708 O O . THR A 1 90 ? -23.573 12.652 -5.653 1.00 92.19 90 THR A O 1
ATOM 711 N N . VAL A 1 91 ? -21.786 11.355 -5.268 1.00 91.38 91 VAL A N 1
ATOM 712 C CA . VAL A 1 91 ? -21.893 10.549 -6.493 1.00 91.38 91 VAL A CA 1
ATOM 713 C C . VAL A 1 91 ? -22.476 9.175 -6.173 1.00 91.38 91 VAL A C 1
ATOM 715 O O . VAL A 1 91 ? -22.035 8.521 -5.231 1.00 91.38 91 VAL A O 1
ATOM 718 N N . PHE A 1 92 ? -23.455 8.715 -6.965 1.00 89.88 92 PHE A N 1
ATOM 719 C CA . PHE A 1 92 ? -24.127 7.412 -6.814 1.00 89.88 92 PHE A CA 1
ATOM 720 C C . PHE A 1 92 ? -24.518 7.101 -5.361 1.00 89.88 92 PHE A C 1
ATOM 722 O O . PHE A 1 92 ? -24.084 6.103 -4.781 1.00 89.88 92 PHE A O 1
ATOM 729 N N . LYS A 1 93 ? -25.289 7.998 -4.738 1.00 90.44 93 LYS A N 1
ATOM 730 C CA . LYS A 1 93 ? -25.799 7.808 -3.376 1.00 90.44 93 LYS A CA 1
ATOM 731 C C . LYS A 1 93 ? -26.747 6.605 -3.334 1.00 90.44 93 LYS A C 1
ATOM 733 O O . LYS A 1 93 ? -27.807 6.667 -3.961 1.00 90.44 93 LYS A O 1
ATOM 738 N N . GLY A 1 94 ? -26.354 5.546 -2.625 1.00 87.81 94 GLY A N 1
ATOM 739 C CA . GLY A 1 94 ? -27.105 4.289 -2.532 1.00 87.81 94 GLY A CA 1
ATOM 740 C C . GLY A 1 94 ? -28.022 4.192 -1.311 1.00 87.81 94 GLY A C 1
ATOM 741 O O . GLY A 1 94 ? -29.108 3.638 -1.427 1.00 87.81 94 GLY A O 1
ATOM 742 N N . ILE A 1 95 ? -27.606 4.761 -0.177 1.00 92.88 95 ILE A N 1
ATOM 743 C CA . ILE A 1 95 ? -28.317 4.710 1.106 1.00 92.88 95 ILE A CA 1
ATOM 744 C C . ILE A 1 95 ? -28.456 6.145 1.632 1.00 92.88 95 ILE A C 1
ATOM 746 O O . ILE A 1 95 ? -27.502 6.924 1.581 1.00 92.88 95 ILE A O 1
ATOM 750 N N . ASP A 1 96 ? -29.645 6.519 2.099 1.00 93.06 96 ASP A N 1
ATOM 751 C CA . ASP A 1 96 ? -29.896 7.835 2.692 1.00 93.06 96 ASP A CA 1
ATOM 752 C C . ASP A 1 96 ? -29.452 7.872 4.156 1.00 93.06 96 ASP A C 1
ATOM 754 O O . ASP A 1 96 ? -29.819 7.002 4.934 1.00 93.06 96 ASP A O 1
ATOM 758 N N . GLY A 1 97 ? -28.670 8.874 4.554 1.00 92.38 97 GLY A N 1
ATOM 759 C CA . GLY A 1 97 ? -28.089 8.995 5.893 1.00 92.38 97 GLY A CA 1
ATOM 760 C C . GLY A 1 97 ? -26.768 8.246 6.087 1.00 92.38 97 GLY A C 1
ATOM 761 O O . GLY A 1 97 ? -26.198 8.323 7.172 1.00 92.38 97 GLY A O 1
ATOM 762 N N . ASP A 1 98 ? -26.278 7.537 5.066 1.00 94.31 98 ASP A N 1
ATOM 763 C CA . ASP A 1 98 ? -25.014 6.800 5.115 1.00 94.31 98 ASP A CA 1
ATOM 764 C C . ASP A 1 98 ? -23.840 7.759 4.899 1.00 94.31 98 ASP A C 1
ATOM 766 O O . ASP A 1 98 ? -23.527 8.156 3.770 1.00 94.31 98 ASP A O 1
ATOM 770 N N . LYS A 1 99 ? -23.250 8.207 6.008 1.00 95.62 99 LYS A N 1
ATOM 771 C CA . LYS A 1 99 ? -22.105 9.117 6.009 1.00 95.62 99 LYS A CA 1
ATOM 772 C C . LYS A 1 99 ? -20.808 8.319 6.056 1.00 95.62 99 LYS A C 1
ATOM 774 O O . LYS A 1 99 ? -20.701 7.313 6.750 1.00 95.62 99 LYS A O 1
ATOM 779 N N . GLY A 1 100 ? -19.790 8.818 5.367 1.00 95.38 100 GLY A N 1
ATOM 780 C CA . GLY A 1 100 ? -18.443 8.262 5.400 1.00 95.38 100 GLY A CA 1
ATOM 781 C C . GLY A 1 100 ? -17.409 9.334 5.690 1.00 95.38 100 GLY A C 1
ATOM 782 O O . GLY A 1 100 ? -17.666 10.524 5.520 1.00 95.38 100 GLY A O 1
ATOM 783 N N . LEU A 1 101 ? -16.222 8.907 6.107 1.00 96.50 101 LEU A N 1
ATOM 784 C CA . LEU A 1 101 ? -15.070 9.788 6.240 1.00 96.50 101 LEU A CA 1
ATOM 785 C C . LEU A 1 101 ? -14.524 10.163 4.856 1.00 96.50 101 LEU A C 1
ATOM 787 O O . LEU A 1 101 ? -14.142 9.298 4.067 1.00 96.50 101 LEU A O 1
ATOM 791 N N . VAL A 1 102 ? -14.479 11.461 4.571 1.00 95.12 102 VAL A N 1
ATOM 792 C CA . VAL A 1 102 ? -14.115 12.036 3.276 1.00 95.12 102 VAL A CA 1
ATOM 793 C C . VAL A 1 102 ? -12.887 12.928 3.409 1.00 95.12 102 VAL A C 1
ATOM 795 O O . VAL A 1 102 ? -12.821 13.819 4.256 1.00 95.12 102 VAL A O 1
ATOM 798 N N . VAL A 1 103 ? -11.941 12.680 2.507 1.00 93.38 103 VAL A N 1
ATOM 799 C CA . VAL A 1 103 ? -10.729 13.464 2.247 1.00 93.38 103 VAL A CA 1
ATOM 800 C C . VAL A 1 103 ? -11.110 14.704 1.434 1.00 93.38 103 VAL A C 1
ATOM 802 O O . VAL A 1 103 ? -11.700 14.560 0.360 1.00 93.38 103 VAL A O 1
ATOM 805 N N . LYS A 1 104 ? -10.797 15.912 1.921 1.00 91.56 104 LYS A N 1
ATOM 806 C CA . LYS A 1 104 ? -11.244 17.163 1.278 1.00 91.56 104 LYS A CA 1
ATOM 807 C C . LYS A 1 104 ? -10.225 17.795 0.337 1.00 91.56 104 LYS A C 1
ATOM 809 O O . LYS A 1 104 ? -10.614 18.279 -0.727 1.00 91.56 104 LYS A O 1
ATOM 814 N N . ASN A 1 105 ? -8.945 17.816 0.700 1.00 90.75 105 ASN A N 1
ATOM 815 C CA . ASN A 1 105 ? -7.960 18.614 -0.031 1.00 90.75 105 ASN A CA 1
ATOM 816 C C . ASN A 1 105 ? -7.288 17.784 -1.139 1.00 90.75 105 ASN A C 1
ATOM 818 O O . ASN A 1 105 ? -6.805 16.678 -0.882 1.00 90.75 105 ASN A O 1
ATOM 822 N N . PRO A 1 106 ? -7.211 18.291 -2.381 1.00 89.44 106 PRO A N 1
ATOM 823 C CA . PRO A 1 106 ? -6.394 17.668 -3.413 1.00 89.44 106 PRO A CA 1
ATOM 824 C C . PRO A 1 106 ? -4.901 17.856 -3.105 1.00 89.44 106 PRO A C 1
ATOM 826 O O . PRO A 1 106 ? -4.511 18.852 -2.505 1.00 89.44 106 PRO A O 1
ATOM 829 N N . ALA A 1 107 ? -4.068 16.910 -3.551 1.00 86.56 107 ALA A N 1
ATOM 830 C CA . ALA A 1 107 ? -2.603 16.989 -3.473 1.00 86.56 107 ALA A CA 1
ATOM 831 C C . ALA A 1 107 ? -2.023 17.256 -2.064 1.00 86.56 107 ALA A C 1
ATOM 833 O O . ALA A 1 107 ? -0.950 17.836 -1.934 1.00 86.56 107 ALA A O 1
ATOM 834 N N . ALA A 1 108 ? -2.709 16.809 -1.008 1.00 87.88 108 ALA A N 1
ATOM 835 C CA . ALA A 1 108 ? -2.246 16.932 0.372 1.00 87.88 108 ALA A CA 1
ATOM 836 C C . ALA A 1 108 ? -2.054 15.561 1.034 1.00 87.88 108 ALA A C 1
ATOM 838 O O . ALA A 1 108 ? -2.756 14.587 0.735 1.00 87.88 108 ALA A O 1
ATOM 839 N N . HIS A 1 109 ? -1.130 15.492 1.990 1.00 88.31 109 HIS A N 1
ATOM 840 C CA . HIS A 1 109 ? -0.977 14.320 2.843 1.00 88.31 109 HIS A CA 1
ATOM 841 C C . HIS A 1 109 ? -2.023 14.323 3.951 1.00 88.31 109 HIS A C 1
ATOM 843 O O . HIS A 1 109 ? -2.155 15.286 4.703 1.00 88.31 109 HIS A O 1
ATOM 849 N N . HIS A 1 110 ? -2.739 13.207 4.062 1.00 90.94 110 HIS A N 1
ATOM 850 C CA . HIS A 1 110 ? -3.795 13.019 5.043 1.00 90.94 110 HIS A CA 1
ATOM 851 C C . HIS A 1 110 ? -3.392 11.934 6.037 1.00 90.94 110 HIS A C 1
ATOM 853 O O . HIS A 1 110 ? -2.911 10.866 5.652 1.00 90.94 110 HIS A O 1
ATOM 859 N N . ALA A 1 111 ? -3.601 12.213 7.318 1.00 91.38 111 ALA A N 1
ATOM 860 C CA . ALA A 1 111 ? -3.396 11.264 8.396 1.00 91.38 111 ALA A CA 1
ATOM 861 C C . ALA A 1 111 ? -4.475 11.475 9.454 1.00 91.38 111 ALA A C 1
ATOM 863 O O . ALA A 1 111 ? -4.712 12.589 9.914 1.00 91.38 111 ALA A O 1
ATOM 864 N N . ILE A 1 112 ? -5.149 10.391 9.815 1.00 92.69 112 ILE A N 1
ATOM 865 C CA . ILE A 1 112 ? -6.160 10.362 10.864 1.00 92.69 112 ILE A CA 1
ATOM 866 C C . ILE A 1 112 ? -6.111 8.989 11.511 1.00 92.69 112 ILE A C 1
ATOM 868 O O . ILE A 1 112 ? -5.855 7.984 10.841 1.00 92.69 112 ILE A O 1
ATOM 872 N N . SER A 1 113 ? -6.306 8.938 12.821 1.00 92.50 113 SER A N 1
ATOM 873 C CA . SER A 1 113 ? -6.242 7.684 13.560 1.00 92.50 113 SER A CA 1
ATOM 874 C C . SER A 1 113 ? -7.353 7.592 14.595 1.00 92.50 113 SER A C 1
ATOM 876 O O . SER A 1 113 ? -7.820 8.599 15.121 1.00 92.50 113 SER A O 1
ATOM 878 N N . ALA A 1 114 ? -7.767 6.361 14.884 1.00 92.06 114 ALA A N 1
ATOM 879 C CA . ALA A 1 114 ? -8.687 6.039 15.961 1.00 92.06 114 ALA A CA 1
ATOM 880 C C . ALA A 1 114 ? -8.066 4.951 16.834 1.00 92.06 114 ALA A C 1
ATOM 882 O O . ALA A 1 114 ? -7.585 3.922 16.348 1.00 92.06 114 ALA A O 1
ATOM 883 N N . LYS A 1 115 ? -8.068 5.175 18.147 1.00 89.19 115 LYS A N 1
ATOM 884 C CA . LYS A 1 115 ? -7.505 4.221 19.100 1.00 89.19 115 LYS A CA 1
ATOM 885 C C . LYS A 1 115 ? -8.511 3.115 19.394 1.00 89.19 115 LYS A C 1
ATOM 887 O O . LYS A 1 115 ? -9.649 3.377 19.774 1.00 89.19 115 LYS A O 1
ATOM 892 N N . PHE A 1 116 ? -8.072 1.863 19.301 1.00 89.94 116 PHE A N 1
ATOM 893 C CA . PHE A 1 116 ? -8.919 0.740 19.692 1.00 89.94 116 PHE A CA 1
ATOM 894 C C . PHE A 1 116 ? -9.218 0.766 21.199 1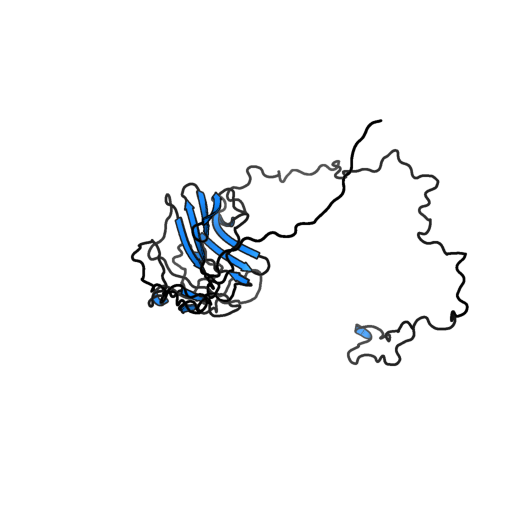.00 89.94 116 PHE A C 1
ATOM 896 O O . PHE A 1 116 ? -8.304 1.009 21.995 1.00 89.94 116 PHE A O 1
ATOM 903 N N . PRO A 1 117 ? -10.456 0.436 21.624 1.00 87.75 117 PRO A N 1
ATOM 904 C CA . PRO A 1 117 ? -10.806 0.373 23.045 1.00 87.75 117 PRO A CA 1
ATOM 905 C C . PRO A 1 117 ? -9.934 -0.612 23.832 1.00 87.75 117 PRO A C 1
ATOM 907 O O . PRO A 1 117 ? -9.677 -0.427 25.021 1.00 87.75 117 PRO A O 1
ATOM 910 N N . LYS A 1 118 ? -9.491 -1.687 23.169 1.00 89.00 118 LYS A N 1
ATOM 911 C CA . LYS A 1 118 ? -8.583 -2.699 23.709 1.00 89.00 118 LYS A CA 1
ATOM 912 C C . LYS A 1 118 ? -7.569 -3.095 22.647 1.00 89.00 118 LYS A C 1
ATOM 914 O O . LYS A 1 118 ? -7.891 -3.137 21.462 1.00 89.00 118 LYS A O 1
ATOM 919 N N . LYS A 1 119 ? -6.363 -3.455 23.090 1.00 90.31 119 LYS A N 1
ATOM 920 C CA . LYS A 1 119 ? -5.363 -4.086 22.228 1.00 90.31 119 LYS A CA 1
ATOM 921 C C . LYS A 1 119 ? -5.954 -5.344 21.590 1.00 90.31 119 LYS A C 1
ATOM 923 O O . LYS A 1 119 ? -6.500 -6.197 22.290 1.00 90.31 119 LYS A O 1
ATOM 928 N N . ILE A 1 120 ? -5.801 -5.459 20.277 1.00 91.25 120 ILE A N 1
ATOM 929 C CA . ILE A 1 120 ? -6.160 -6.664 19.536 1.00 91.25 120 ILE A CA 1
ATOM 930 C C . ILE A 1 120 ? -4.963 -7.619 19.568 1.00 91.25 120 ILE A C 1
ATOM 932 O O . ILE A 1 120 ? -3.851 -7.244 19.205 1.00 91.25 120 ILE A O 1
ATOM 936 N N . ASP A 1 121 ? -5.205 -8.850 20.013 1.00 91.69 121 ASP A N 1
ATOM 937 C CA . ASP A 1 121 ? -4.269 -9.970 19.918 1.00 91.69 121 ASP A CA 1
ATOM 938 C C . ASP A 1 121 ? -4.967 -11.110 19.169 1.00 91.69 121 ASP A C 1
ATOM 940 O O . ASP A 1 121 ? -5.995 -11.634 19.615 1.00 91.69 121 ASP A O 1
ATOM 944 N N . ASN A 1 122 ? -4.431 -11.453 18.000 1.00 92.56 122 ASN A N 1
ATOM 945 C CA . ASN A 1 122 ? -4.946 -12.498 17.126 1.00 92.56 122 ASN A CA 1
ATOM 946 C C . ASN A 1 122 ? -4.193 -13.830 17.280 1.00 92.56 122 ASN A C 1
ATOM 948 O O . ASN A 1 122 ? -4.355 -14.719 16.449 1.00 92.56 122 ASN A O 1
ATOM 952 N N . LYS A 1 123 ? -3.380 -14.026 18.325 1.00 93.56 123 LYS A N 1
ATOM 953 C CA . LYS A 1 123 ? -2.698 -15.307 18.544 1.00 93.56 123 LYS A CA 1
ATOM 954 C C . LYS A 1 123 ? -3.708 -16.459 18.641 1.00 93.56 123 LYS A C 1
ATOM 956 O O . LYS A 1 123 ? -4.577 -16.479 19.512 1.00 93.56 123 LYS A O 1
ATOM 961 N N . GLY A 1 124 ? -3.590 -17.425 17.727 1.00 95.00 124 GLY A N 1
ATOM 962 C CA . GLY A 1 124 ? -4.499 -18.573 17.625 1.00 95.00 124 GLY A CA 1
ATOM 963 C C . GLY A 1 124 ? -5.897 -18.247 17.080 1.00 95.00 124 GLY A C 1
ATOM 964 O O . GLY A 1 124 ? -6.767 -19.113 17.111 1.00 95.00 124 GLY A O 1
ATOM 965 N N . LYS A 1 125 ? -6.135 -17.026 16.585 1.00 96.12 125 LYS A N 1
ATOM 966 C CA . LYS A 1 125 ? -7.417 -16.577 16.020 1.00 96.12 125 LYS A CA 1
ATOM 967 C C . LYS A 1 125 ? -7.208 -15.934 14.652 1.00 96.12 125 LYS A C 1
ATOM 969 O O . LYS A 1 125 ? -6.148 -15.386 14.368 1.00 96.12 125 LYS A O 1
ATOM 974 N N . ALA A 1 126 ? -8.224 -15.988 13.798 1.00 96.88 126 ALA A N 1
ATOM 975 C CA . ALA A 1 126 ? -8.177 -15.240 12.549 1.00 96.88 126 ALA A CA 1
ATOM 976 C C . ALA A 1 126 ? -8.288 -13.732 12.832 1.00 96.88 126 ALA A C 1
ATOM 978 O O . ALA A 1 126 ? -9.103 -13.310 13.654 1.00 96.88 126 ALA A O 1
ATOM 979 N N . LEU A 1 127 ? -7.473 -12.934 12.146 1.00 96.94 127 LEU A N 1
ATOM 980 C CA . LEU A 1 127 ? -7.627 -11.488 12.063 1.00 96.94 127 LEU A CA 1
ATOM 981 C C . LEU A 1 127 ? -8.418 -11.171 10.795 1.00 96.94 127 LEU A C 1
ATOM 983 O O . LEU A 1 127 ? -8.030 -11.599 9.710 1.00 96.94 127 LEU A O 1
ATOM 987 N N . VAL A 1 128 ? -9.505 -10.417 10.938 1.00 97.56 128 VAL A N 1
ATOM 988 C CA . VAL A 1 128 ? -10.301 -9.919 9.813 1.00 97.56 128 VAL A CA 1
ATOM 989 C C . VAL A 1 128 ? -10.295 -8.401 9.866 1.00 97.56 128 VAL A C 1
ATOM 991 O O . VAL A 1 128 ? -10.601 -7.819 10.906 1.00 97.56 128 VAL A O 1
ATOM 994 N N . VAL A 1 129 ? -9.927 -7.773 8.755 1.00 97.56 129 VAL A N 1
ATOM 995 C CA . VAL A 1 129 ? -9.936 -6.320 8.578 1.00 97.56 129 VAL A CA 1
ATOM 996 C C . VAL A 1 129 ? -10.770 -6.018 7.352 1.00 97.56 129 VAL A C 1
ATOM 998 O O . VAL A 1 129 ? -10.481 -6.536 6.279 1.00 97.56 129 VAL A O 1
ATOM 1001 N N . GLN A 1 130 ? -11.803 -5.202 7.512 1.00 97.94 130 GLN A N 1
ATOM 1002 C CA . GLN A 1 130 ? -12.756 -4.916 6.451 1.00 97.94 130 GLN A CA 1
ATOM 1003 C C . GLN A 1 130 ? -13.158 -3.446 6.494 1.00 97.94 130 GLN A C 1
ATOM 1005 O O . GLN A 1 130 ? -13.412 -2.920 7.577 1.00 97.94 130 GLN A O 1
ATOM 1010 N N . TYR A 1 131 ? -13.203 -2.800 5.333 1.00 98.00 131 TYR A N 1
ATOM 1011 C CA . TYR A 1 131 ? -13.679 -1.427 5.177 1.00 98.00 131 TYR A CA 1
ATOM 1012 C C . TYR A 1 131 ? -14.057 -1.150 3.723 1.00 98.00 131 TYR A C 1
ATOM 1014 O O . TYR A 1 131 ? -13.710 -1.906 2.812 1.00 98.00 131 TYR A O 1
ATOM 1022 N N . GLU A 1 132 ? -14.770 -0.053 3.521 1.00 96.62 132 GLU A N 1
ATOM 1023 C CA . GLU A 1 132 ? -15.259 0.374 2.220 1.00 96.62 132 GLU A CA 1
ATOM 1024 C C . GLU A 1 132 ? -14.500 1.604 1.732 1.00 96.62 132 GLU A C 1
ATOM 1026 O O . GLU A 1 132 ? -14.147 2.489 2.512 1.00 96.62 132 GLU A O 1
ATOM 1031 N N . VAL A 1 133 ? -14.259 1.664 0.423 1.00 96.00 133 VAL A N 1
ATOM 1032 C CA . VAL A 1 133 ? -13.678 2.835 -0.241 1.00 96.00 133 VAL A CA 1
ATOM 1033 C C . VAL A 1 133 ? -14.544 3.201 -1.431 1.00 96.00 133 VAL A C 1
ATOM 1035 O O . VAL A 1 133 ? -14.919 2.340 -2.228 1.00 96.00 133 VAL A O 1
ATOM 1038 N N . LYS A 1 134 ? -14.825 4.497 -1.576 1.00 94.94 134 LYS A N 1
ATOM 1039 C CA . LYS A 1 134 ? -15.580 5.045 -2.702 1.00 94.94 134 LYS A CA 1
ATOM 1040 C C . LYS A 1 134 ? -14.843 6.233 -3.325 1.00 94.94 134 LYS A C 1
ATOM 1042 O O . LYS A 1 134 ? -14.903 7.340 -2.784 1.00 94.94 134 LYS A O 1
ATOM 1047 N N . PRO A 1 135 ? -14.169 6.063 -4.473 1.00 92.62 135 PRO A N 1
ATOM 1048 C CA . PRO A 1 135 ? -13.495 7.167 -5.145 1.00 92.62 135 PRO A CA 1
ATOM 1049 C C . PRO A 1 135 ? -14.516 8.026 -5.914 1.00 92.62 135 PRO A C 1
ATOM 1051 O O . PRO A 1 135 ? -14.796 7.798 -7.089 1.00 92.62 135 PRO A O 1
ATOM 1054 N N . GLN A 1 136 ? -15.082 9.036 -5.245 1.00 90.56 136 GLN A N 1
ATOM 1055 C CA . GLN A 1 136 ? -16.174 9.857 -5.796 1.00 90.56 136 GLN A CA 1
ATOM 1056 C C . GLN A 1 136 ? -15.765 10.657 -7.049 1.00 90.56 136 GLN A C 1
ATOM 1058 O O . GLN A 1 136 ? -16.518 10.724 -8.022 1.00 90.56 136 GLN A O 1
ATOM 1063 N N . ASN A 1 137 ? -14.539 11.189 -7.063 1.00 86.88 137 ASN A N 1
ATOM 1064 C CA . ASN A 1 137 ? -13.999 12.013 -8.154 1.00 86.88 137 ASN A CA 1
ATOM 1065 C C . ASN A 1 137 ? -13.039 11.255 -9.087 1.00 86.88 137 ASN A C 1
ATOM 1067 O O . ASN A 1 137 ? -12.318 11.888 -9.851 1.00 86.88 137 ASN A O 1
ATOM 1071 N N . SER A 1 138 ? -13.059 9.915 -9.054 1.00 77.50 138 SER A N 1
ATOM 1072 C CA . SER A 1 138 ? -12.040 9.037 -9.654 1.00 77.50 138 SER A CA 1
ATOM 1073 C C . SER A 1 138 ? -10.641 9.230 -9.039 1.00 77.50 138 SER A C 1
ATOM 1075 O O . SER A 1 138 ? -10.146 10.340 -8.877 1.00 77.50 138 SER A O 1
ATOM 1077 N N . LEU A 1 139 ? -9.973 8.130 -8.690 1.00 82.56 139 LEU A N 1
ATOM 1078 C CA . LEU A 1 139 ? -8.647 8.157 -8.063 1.00 82.56 139 LEU A CA 1
ATOM 1079 C C . LEU A 1 139 ? -7.554 8.042 -9.138 1.00 82.56 139 LEU A C 1
ATOM 1081 O O . LEU A 1 139 ? -7.315 6.953 -9.654 1.00 82.56 139 LEU A O 1
ATOM 1085 N N . VAL A 1 140 ? -6.924 9.164 -9.506 1.00 86.50 140 VAL A N 1
ATOM 1086 C CA . VAL A 1 140 ? -5.832 9.193 -10.507 1.00 86.50 140 VAL A CA 1
ATOM 1087 C C . VAL A 1 140 ? -4.480 8.880 -9.862 1.00 86.50 140 VAL A C 1
ATOM 1089 O O . VAL A 1 140 ? -3.744 8.013 -10.341 1.00 86.50 140 VAL A O 1
ATOM 1092 N N . CYS A 1 141 ? -4.167 9.580 -8.770 1.00 90.75 141 CYS A N 1
ATOM 1093 C CA . CYS A 1 141 ? -3.012 9.318 -7.923 1.00 90.75 141 CYS A CA 1
ATOM 1094 C C . CYS A 1 141 ? -3.353 9.555 -6.449 1.00 90.75 141 CYS A C 1
ATOM 1096 O O . CYS A 1 141 ? -3.636 10.681 -6.050 1.00 90.75 141 CYS A O 1
ATOM 1098 N N . GLY A 1 142 ? -3.354 8.486 -5.656 1.00 90.94 142 GLY A N 1
ATOM 1099 C CA . GLY A 1 142 ? -3.559 8.504 -4.216 1.00 90.94 142 GLY A CA 1
ATOM 1100 C C . GLY A 1 142 ? -3.728 7.099 -3.632 1.00 90.94 142 GLY A C 1
ATOM 1101 O O . GLY A 1 142 ? -4.156 6.161 -4.309 1.00 90.94 142 GLY A O 1
ATOM 1102 N N . GLY A 1 143 ? -3.408 6.980 -2.346 1.00 92.50 143 GLY A N 1
ATOM 1103 C CA . GLY A 1 143 ? -3.629 5.779 -1.551 1.00 92.50 143 GLY A CA 1
ATOM 1104 C C . GLY A 1 143 ? -4.850 5.943 -0.655 1.00 92.50 143 GLY A C 1
ATOM 1105 O O . GLY A 1 143 ? -4.990 6.961 0.017 1.00 92.50 143 GLY A O 1
ATOM 1106 N N . ALA A 1 144 ? -5.714 4.933 -0.619 1.00 94.44 144 ALA A N 1
ATOM 1107 C CA . ALA A 1 144 ? -6.851 4.861 0.298 1.00 94.44 144 ALA A CA 1
ATOM 1108 C C . ALA A 1 144 ? -6.747 3.602 1.170 1.00 94.44 144 ALA A C 1
ATOM 1110 O O . ALA A 1 144 ? -7.724 2.891 1.382 1.00 94.44 144 ALA A O 1
ATOM 1111 N N . TYR A 1 145 ? -5.530 3.314 1.636 1.00 95.56 145 TYR A N 1
ATOM 1112 C CA . TYR A 1 145 ? -5.220 2.194 2.515 1.00 95.56 145 TYR A CA 1
ATOM 1113 C C . TYR A 1 145 ? -5.246 2.592 3.989 1.00 95.56 145 TYR A C 1
ATOM 1115 O O . TYR A 1 145 ? -4.983 3.736 4.354 1.00 95.56 145 TYR A O 1
ATOM 1123 N N . LEU A 1 146 ? -5.485 1.609 4.854 1.00 95.94 146 LEU A N 1
ATOM 1124 C CA . LEU A 1 146 ? -5.350 1.761 6.300 1.00 95.94 146 LEU A CA 1
ATOM 1125 C C . LEU A 1 146 ? -4.020 1.187 6.796 1.00 95.94 146 LEU A C 1
ATOM 1127 O O . LEU A 1 146 ? -3.404 0.332 6.151 1.00 95.94 146 LEU A O 1
ATOM 1131 N N . LYS A 1 147 ? -3.598 1.632 7.982 1.00 95.00 147 LYS A N 1
ATOM 1132 C CA . LYS A 1 147 ? -2.501 1.030 8.747 1.00 95.00 147 LYS A CA 1
ATOM 1133 C C . LYS A 1 147 ? -3.015 0.602 10.119 1.00 95.00 147 LYS A C 1
ATOM 1135 O O . LYS A 1 147 ? -3.575 1.408 10.855 1.00 95.00 147 LYS A O 1
ATOM 1140 N N . LEU A 1 148 ? -2.793 -0.656 10.488 1.00 94.00 148 LEU A N 1
ATOM 1141 C CA . LEU A 1 148 ? -3.003 -1.145 11.848 1.00 94.00 148 LEU A CA 1
ATOM 1142 C C . LEU A 1 148 ? -1.763 -0.823 12.669 1.00 94.00 148 LEU A C 1
ATOM 1144 O O . LEU A 1 148 ? -0.719 -1.445 12.478 1.00 94.00 148 LEU A O 1
ATOM 1148 N N . LEU A 1 149 ? -1.860 0.159 13.557 1.00 91.69 149 LEU A N 1
ATOM 1149 C CA . LEU A 1 149 ? -0.709 0.640 14.315 1.00 91.69 149 LEU A CA 1
ATOM 1150 C C . LEU A 1 149 ? -0.298 -0.346 15.413 1.00 91.69 149 LEU A C 1
ATOM 1152 O O . LEU A 1 149 ? -1.130 -1.040 16.004 1.00 91.69 149 LEU A O 1
ATOM 1156 N N . GLN A 1 150 ? 1.002 -0.408 15.692 1.00 88.00 150 GLN A N 1
ATOM 1157 C CA . GLN A 1 150 ? 1.513 -1.172 16.822 1.00 88.00 150 GLN A CA 1
ATOM 1158 C C . GLN A 1 150 ? 1.148 -0.460 18.129 1.00 88.00 150 GLN A C 1
ATOM 1160 O O . GLN A 1 150 ? 1.125 0.767 18.203 1.00 88.00 150 GLN A O 1
ATOM 1165 N N . GLU A 1 151 ? 0.888 -1.226 19.191 1.00 83.44 151 GLU A N 1
ATOM 1166 C CA . GLU A 1 151 ? 0.676 -0.646 20.516 1.00 83.44 151 GLU A CA 1
ATOM 1167 C C . GLU A 1 151 ? 1.912 0.154 20.946 1.00 83.44 151 GLU A C 1
ATOM 1169 O O . GLU A 1 151 ? 2.986 -0.406 21.175 1.00 83.44 151 GLU A O 1
ATOM 1174 N N . ASN A 1 152 ? 1.739 1.466 21.089 1.00 75.00 152 ASN A N 1
ATOM 1175 C CA . ASN A 1 152 ? 2.776 2.367 21.552 1.00 75.00 152 ASN A CA 1
ATOM 1176 C C . ASN A 1 152 ? 2.193 3.307 22.612 1.00 75.00 152 ASN A C 1
ATOM 1178 O O . ASN A 1 152 ? 1.310 4.113 22.336 1.00 75.00 152 ASN A O 1
ATOM 1182 N N . LYS A 1 153 ? 2.698 3.201 23.847 1.00 69.25 153 LYS A N 1
ATOM 1183 C CA . LYS A 1 153 ? 2.254 4.037 24.976 1.00 69.25 153 LYS A CA 1
ATOM 1184 C C . LYS A 1 153 ? 2.627 5.515 24.819 1.00 69.25 153 LYS A C 1
ATOM 1186 O O . LYS A 1 153 ? 2.069 6.333 25.537 1.00 69.25 153 LYS A O 1
ATOM 1191 N N . LYS A 1 154 ? 3.579 5.825 23.934 1.00 63.22 154 LYS A N 1
ATOM 1192 C CA . LYS A 1 154 ? 4.084 7.176 23.663 1.00 63.22 154 LYS A CA 1
ATOM 1193 C C . LYS A 1 154 ? 3.487 7.805 22.402 1.00 63.22 154 LYS A C 1
ATOM 1195 O O . LYS A 1 154 ? 3.824 8.938 22.107 1.00 63.22 154 LYS A O 1
ATOM 1200 N N . LEU A 1 155 ? 2.675 7.072 21.634 1.00 66.94 155 LEU A N 1
ATOM 1201 C CA . LEU A 1 155 ? 2.083 7.626 20.421 1.00 66.94 155 LEU A CA 1
ATOM 1202 C C . LEU A 1 155 ? 0.903 8.522 20.802 1.00 66.94 155 LEU A C 1
ATOM 1204 O O . LEU A 1 155 ? -0.133 8.024 21.253 1.00 66.94 155 LEU A O 1
ATOM 1208 N N . HIS A 1 156 ? 1.079 9.823 20.613 1.00 67.25 156 HIS A N 1
ATOM 1209 C CA . HIS A 1 156 ? -0.011 10.788 20.598 1.00 67.25 156 HIS A CA 1
ATOM 1210 C C . HIS A 1 156 ? -0.693 10.720 19.226 1.00 67.25 156 HIS A C 1
ATOM 1212 O O . HIS A 1 156 ? -0.020 10.583 18.205 1.00 67.25 156 HIS A O 1
ATOM 1218 N N . ALA A 1 157 ? -2.027 10.727 19.189 1.00 69.06 157 ALA A N 1
ATOM 1219 C CA . ALA A 1 157 ? -2.772 10.534 17.940 1.00 69.06 157 ALA A CA 1
ATOM 1220 C C . ALA A 1 157 ? -2.530 11.692 16.951 1.00 69.06 157 ALA A C 1
ATOM 1222 O O . ALA A 1 157 ? -2.563 11.506 15.736 1.00 69.06 157 ALA A O 1
ATOM 1223 N N . GLU A 1 158 ? -2.190 12.856 17.498 1.00 65.88 158 GLU A N 1
ATOM 1224 C CA . GLU A 1 158 ? -1.813 14.083 16.808 1.00 65.88 158 GLU A CA 1
ATOM 1225 C C . GLU A 1 158 ? -0.437 13.970 16.120 1.00 65.88 158 GLU A C 1
ATOM 1227 O O . GLU A 1 158 ? -0.188 14.645 15.121 1.00 65.88 158 GLU A O 1
ATOM 1232 N N . GLU A 1 159 ? 0.432 13.067 16.588 1.00 71.12 159 GLU A N 1
ATOM 1233 C CA . GLU A 1 159 ? 1.802 12.843 16.094 1.00 71.12 159 GLU A CA 1
ATOM 1234 C C . GLU A 1 159 ? 1.910 11.653 15.118 1.00 71.12 159 GLU A C 1
ATOM 1236 O O . GLU A 1 159 ? 3.007 11.194 14.793 1.00 71.12 159 GLU A O 1
ATOM 1241 N N . PHE A 1 160 ? 0.780 11.124 14.641 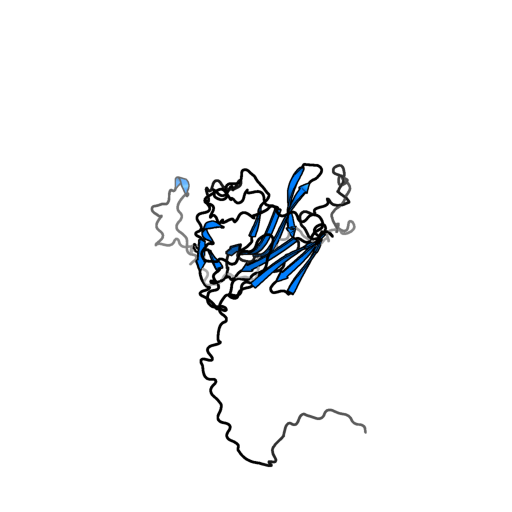1.00 78.75 160 PHE A N 1
ATOM 1242 C CA . PHE A 1 160 ? 0.764 10.012 13.693 1.00 78.75 160 PHE A CA 1
ATOM 1243 C C . PHE A 1 160 ? 1.374 10.387 12.326 1.00 78.75 160 PHE A C 1
ATOM 1245 O O . PHE A 1 160 ? 0.721 10.957 11.457 1.00 78.75 160 PHE A O 1
ATOM 1252 N N . SER A 1 161 ? 2.628 9.978 12.110 1.00 81.44 161 SER A N 1
ATOM 1253 C CA . SER A 1 161 ? 3.349 10.154 10.844 1.00 81.44 161 SER A CA 1
ATOM 1254 C C . SER A 1 161 ? 3.585 8.848 10.071 1.00 81.44 161 SER A C 1
ATOM 1256 O O . SER A 1 161 ? 3.279 7.746 10.543 1.00 81.44 161 SER A O 1
ATOM 1258 N N . ASN A 1 162 ? 4.194 8.951 8.885 1.00 77.94 162 ASN A N 1
ATOM 1259 C CA . ASN A 1 162 ? 4.630 7.816 8.066 1.00 77.94 162 ASN A CA 1
ATOM 1260 C C . ASN A 1 162 ? 5.623 6.891 8.784 1.00 77.94 162 ASN A C 1
ATOM 1262 O O . ASN A 1 162 ? 5.572 5.686 8.533 1.00 77.94 162 ASN A O 1
ATOM 1266 N N . ALA A 1 163 ? 6.460 7.426 9.679 1.00 80.50 163 ALA A N 1
ATOM 1267 C CA . ALA A 1 163 ? 7.428 6.667 10.472 1.00 80.50 163 ALA A CA 1
ATOM 1268 C C . ALA A 1 163 ? 6.791 5.898 11.645 1.00 80.50 163 ALA A C 1
ATOM 1270 O O . ALA A 1 163 ? 7.446 5.072 12.288 1.00 80.50 163 ALA A O 1
ATOM 1271 N N . THR A 1 164 ? 5.503 6.132 11.928 1.00 85.31 164 THR A N 1
ATOM 1272 C CA . THR A 1 164 ? 4.796 5.455 13.018 1.00 85.31 164 THR A CA 1
ATOM 1273 C C . THR A 1 164 ? 4.824 3.934 12.836 1.00 85.31 164 THR A C 1
ATOM 1275 O O . THR A 1 164 ? 4.347 3.429 11.813 1.00 85.31 164 THR A O 1
ATOM 1278 N N . PRO A 1 165 ? 5.303 3.165 13.835 1.00 88.19 165 PRO A N 1
ATOM 1279 C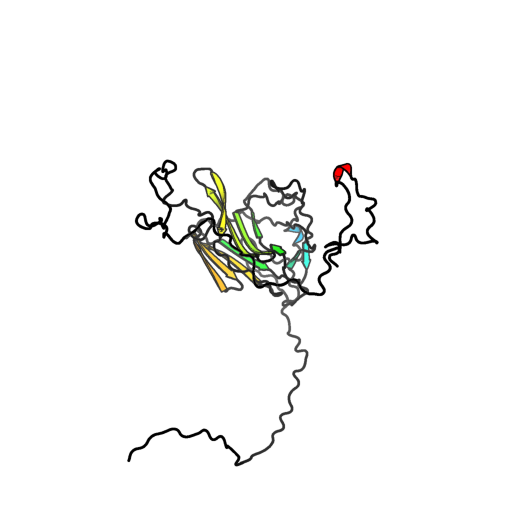 CA . PRO A 1 165 ? 5.317 1.714 13.752 1.00 88.19 165 PRO A CA 1
ATOM 1280 C C . PRO A 1 165 ? 3.914 1.127 13.578 1.00 88.19 165 PRO A C 1
ATOM 1282 O O . PRO A 1 165 ? 3.029 1.299 14.419 1.00 88.19 165 PRO A O 1
ATOM 1285 N N . TYR A 1 166 ? 3.732 0.377 12.497 1.00 92.62 166 TYR A N 1
ATOM 1286 C CA . TYR A 1 166 ? 2.504 -0.351 12.199 1.00 92.62 166 TYR A CA 1
ATOM 1287 C C . TYR A 1 166 ? 2.766 -1.857 12.073 1.00 92.62 166 TYR A C 1
ATOM 1289 O O . TYR A 1 166 ? 3.905 -2.295 11.977 1.00 92.62 166 TYR A O 1
ATOM 1297 N N . VAL A 1 167 ? 1.714 -2.666 12.125 1.00 93.88 167 VAL A N 1
ATOM 1298 C CA . VAL A 1 167 ? 1.784 -4.129 12.006 1.00 93.88 167 VAL A CA 1
ATOM 1299 C C . VAL A 1 167 ? 1.370 -4.565 10.605 1.00 93.88 167 VAL A C 1
ATOM 1301 O O . VAL A 1 167 ? 2.058 -5.381 9.998 1.00 93.88 167 VAL A O 1
ATOM 1304 N N . ILE A 1 168 ? 0.268 -4.008 10.091 1.00 96.25 168 ILE A N 1
ATOM 1305 C CA . ILE A 1 168 ? -0.285 -4.305 8.762 1.00 96.25 168 ILE A CA 1
ATOM 1306 C C . ILE A 1 168 ? -0.655 -2.996 8.065 1.00 96.25 168 ILE A C 1
ATOM 1308 O O . ILE A 1 168 ? -1.269 -2.130 8.683 1.00 96.25 168 ILE A O 1
ATOM 1312 N N . MET A 1 169 ? -0.325 -2.872 6.783 1.00 97.31 169 MET A N 1
ATOM 1313 C CA . MET A 1 169 ? -0.900 -1.890 5.866 1.00 97.31 169 MET A CA 1
ATOM 1314 C C . MET A 1 169 ? -1.727 -2.638 4.824 1.00 97.31 169 MET A C 1
ATOM 1316 O O . MET A 1 169 ? -1.234 -3.584 4.206 1.00 97.31 169 MET A O 1
ATOM 1320 N N . PHE A 1 170 ? -2.987 -2.243 4.657 1.00 98.38 170 PHE A N 1
ATOM 1321 C CA . PHE A 1 170 ? -3.910 -2.938 3.768 1.00 98.38 170 PHE A CA 1
ATOM 1322 C C . PHE A 1 170 ? -4.842 -1.969 3.047 1.00 98.38 170 PHE A C 1
ATOM 1324 O O . PHE A 1 170 ? -5.516 -1.158 3.687 1.00 98.38 170 PHE A O 1
ATOM 1331 N N . GLY A 1 171 ? -4.919 -2.072 1.720 1.00 97.50 171 GLY A N 1
ATOM 1332 C CA . GLY A 1 171 ? -5.876 -1.281 0.956 1.00 97.50 171 GLY A CA 1
ATOM 1333 C C . GLY A 1 171 ? -5.488 -0.881 -0.454 1.00 97.50 171 GLY A C 1
ATOM 1334 O O . GLY A 1 171 ? -4.361 -1.131 -0.875 1.00 97.50 171 GLY A O 1
ATOM 1335 N N . PRO A 1 172 ? -6.418 -0.246 -1.182 1.00 96.88 172 PRO A N 1
ATOM 1336 C CA . PRO A 1 172 ? -6.188 0.210 -2.538 1.00 96.88 172 PRO A CA 1
ATOM 1337 C C . PRO A 1 172 ? -5.200 1.381 -2.593 1.00 96.88 172 PRO A C 1
ATOM 1339 O O . PRO A 1 172 ? -5.257 2.324 -1.802 1.00 96.88 172 PRO A O 1
ATOM 1342 N N . ASP A 1 173 ? -4.317 1.324 -3.581 1.00 95.38 173 ASP A N 1
ATOM 1343 C CA . ASP A 1 173 ? -3.381 2.377 -3.945 1.00 95.38 173 ASP A CA 1
ATOM 1344 C C . ASP A 1 173 ? -3.260 2.446 -5.466 1.00 95.38 173 ASP A C 1
ATOM 1346 O O . ASP A 1 173 ? -2.961 1.458 -6.153 1.00 95.38 173 ASP A O 1
ATOM 1350 N N . LYS A 1 174 ? -3.542 3.630 -5.999 1.00 93.69 174 LYS A N 1
ATOM 1351 C CA . LYS A 1 174 ? -3.585 3.890 -7.431 1.00 93.69 174 LYS A CA 1
ATOM 1352 C C . LYS A 1 174 ? -2.807 5.162 -7.691 1.00 93.69 174 LYS A C 1
ATOM 1354 O O . LYS A 1 174 ? -3.226 6.215 -7.239 1.00 93.69 174 LYS A O 1
ATOM 1359 N N . CYS A 1 175 ? -1.731 5.084 -8.469 1.00 93.31 175 CYS A N 1
ATOM 1360 C CA . CYS A 1 175 ? -1.027 6.267 -8.953 1.00 93.31 175 CYS A CA 1
ATOM 1361 C C . CYS A 1 175 ? -0.412 6.038 -10.333 1.00 93.31 175 CYS A C 1
ATOM 1363 O O . CYS A 1 175 ? 0.408 5.138 -10.517 1.00 93.31 175 CYS A O 1
ATOM 1365 N N . GLY A 1 176 ? -0.833 6.830 -11.324 1.00 90.00 176 GLY A N 1
ATOM 1366 C CA . GLY A 1 176 ? -0.319 6.737 -12.695 1.00 90.00 176 GLY A CA 1
ATOM 1367 C C . GLY A 1 176 ? -0.614 5.373 -13.320 1.00 90.00 176 GLY A C 1
ATOM 1368 O O . GLY A 1 176 ? -1.776 4.988 -13.430 1.00 90.00 176 GLY A O 1
ATOM 1369 N N . ALA A 1 177 ? 0.415 4.610 -13.697 1.00 90.75 177 ALA A N 1
ATOM 1370 C CA . ALA A 1 177 ? 0.264 3.230 -14.175 1.00 90.75 177 ALA A CA 1
ATOM 1371 C C . ALA A 1 177 ? 0.066 2.217 -13.030 1.00 90.75 177 ALA A C 1
ATOM 1373 O O . ALA A 1 177 ? -0.598 1.195 -13.206 1.00 90.75 177 ALA A O 1
ATOM 1374 N N . THR A 1 178 ? 0.556 2.522 -11.828 1.00 92.94 178 THR A N 1
ATOM 1375 C CA . THR A 1 178 ? 0.466 1.636 -10.662 1.00 92.94 178 THR A CA 1
ATOM 1376 C C . THR A 1 178 ? -0.981 1.523 -10.192 1.00 92.94 178 THR A C 1
ATOM 1378 O O . THR A 1 178 ? -1.649 2.537 -9.974 1.00 92.94 178 THR A O 1
ATOM 1381 N N . ASN A 1 179 ? -1.479 0.293 -10.057 1.00 95.31 179 ASN A N 1
ATOM 1382 C CA . ASN A 1 179 ? -2.787 -0.029 -9.485 1.00 95.31 179 ASN A CA 1
ATOM 1383 C C . ASN A 1 179 ? -2.690 -1.333 -8.688 1.00 95.31 179 ASN A C 1
ATOM 1385 O O . ASN A 1 179 ? -2.532 -2.399 -9.282 1.00 95.31 179 ASN A O 1
ATOM 1389 N N . LYS A 1 180 ? -2.786 -1.257 -7.361 1.00 96.25 180 LYS A N 1
ATOM 1390 C CA . LYS A 1 180 ? -2.669 -2.431 -6.494 1.00 96.25 180 LYS A CA 1
ATOM 1391 C C . LYS A 1 180 ? -3.448 -2.271 -5.199 1.00 96.25 180 LYS A C 1
ATOM 1393 O O . LYS A 1 180 ? -3.609 -1.173 -4.683 1.00 96.25 180 LYS A O 1
ATOM 1398 N N . VAL A 1 181 ? -3.876 -3.392 -4.637 1.00 97.62 181 VAL A N 1
ATOM 1399 C CA . VAL A 1 181 ? -4.284 -3.494 -3.238 1.00 97.62 181 VAL A CA 1
ATOM 1400 C C . VAL A 1 181 ? -3.065 -3.934 -2.444 1.00 97.62 181 VAL A C 1
ATOM 1402 O O . VAL A 1 181 ? -2.605 -5.070 -2.568 1.00 97.62 181 VAL A O 1
ATOM 1405 N N . HIS A 1 182 ? -2.514 -3.027 -1.644 1.00 97.50 182 HIS A N 1
ATOM 1406 C CA . HIS A 1 182 ? -1.427 -3.352 -0.736 1.00 97.50 182 HIS A CA 1
ATOM 1407 C C . HIS A 1 182 ? -1.895 -4.364 0.294 1.00 97.50 182 HIS A C 1
ATOM 1409 O O . HIS A 1 182 ? -2.955 -4.216 0.897 1.00 97.50 182 HIS A O 1
ATOM 1415 N N . PHE A 1 183 ? -1.044 -5.348 0.539 1.00 97.88 183 PHE A N 1
ATOM 1416 C CA . PHE A 1 183 ? -1.000 -6.067 1.795 1.00 97.88 183 PHE A CA 1
ATOM 1417 C C . PHE A 1 183 ? 0.470 -6.137 2.191 1.00 97.88 183 PHE A C 1
ATOM 1419 O O . PHE A 1 183 ? 1.274 -6.793 1.529 1.00 97.88 183 PHE A O 1
ATOM 1426 N N . ILE A 1 184 ? 0.818 -5.375 3.221 1.00 97.31 184 ILE A N 1
ATOM 1427 C CA . ILE A 1 184 ? 2.167 -5.294 3.767 1.00 97.31 184 ILE A CA 1
ATOM 1428 C C . ILE A 1 184 ? 2.063 -5.618 5.246 1.00 97.31 184 ILE A C 1
ATOM 1430 O O . ILE A 1 184 ? 1.192 -5.082 5.933 1.00 97.31 184 ILE A O 1
ATOM 1434 N N . PHE A 1 185 ? 2.945 -6.468 5.752 1.00 95.88 185 PHE A N 1
ATOM 1435 C CA . PHE A 1 185 ? 3.086 -6.664 7.190 1.00 95.88 185 PHE A CA 1
ATOM 1436 C C . PHE A 1 185 ? 4.538 -6.503 7.612 1.00 95.88 185 PHE A C 1
ATOM 1438 O O . PHE A 1 185 ? 5.460 -6.766 6.841 1.00 95.88 185 PHE A O 1
ATOM 1445 N N . ARG A 1 186 ? 4.742 -6.058 8.851 1.00 93.81 186 ARG A N 1
ATOM 1446 C CA . ARG A 1 186 ? 6.081 -5.919 9.424 1.00 93.81 186 ARG A CA 1
ATOM 1447 C C . ARG A 1 186 ? 6.452 -7.186 10.172 1.00 93.81 186 ARG A C 1
ATOM 1449 O O . ARG A 1 186 ? 5.783 -7.572 11.130 1.00 93.81 186 ARG A O 1
ATOM 1456 N N . HIS A 1 187 ? 7.528 -7.827 9.737 1.00 92.44 187 HIS A N 1
ATOM 1457 C CA . HIS A 1 187 ? 8.071 -9.011 10.381 1.00 92.44 187 HIS A CA 1
ATOM 1458 C C . HIS A 1 187 ? 9.309 -8.639 11.191 1.00 92.44 187 HIS A C 1
ATOM 1460 O O . HIS A 1 187 ? 10.210 -7.977 10.683 1.00 92.44 187 HIS A O 1
ATOM 1466 N N . LYS A 1 188 ? 9.360 -9.079 12.450 1.00 91.69 188 LYS A N 1
ATOM 1467 C CA . LYS A 1 188 ? 10.550 -8.931 13.285 1.00 91.69 188 LYS A CA 1
ATOM 1468 C C . LYS A 1 188 ? 11.464 -10.130 13.075 1.00 91.69 188 LYS A C 1
ATOM 1470 O O . LYS A 1 188 ? 11.094 -11.239 13.460 1.00 91.69 188 LYS A O 1
ATOM 1475 N N . ASN A 1 189 ? 12.661 -9.900 12.550 1.00 89.25 189 ASN A N 1
ATOM 1476 C CA . ASN A 1 189 ? 13.667 -10.944 12.423 1.00 89.25 189 ASN A CA 1
ATOM 1477 C C . ASN A 1 189 ? 14.054 -11.459 13.828 1.00 89.25 189 ASN A C 1
ATOM 1479 O O . ASN A 1 189 ? 14.470 -10.667 14.680 1.00 89.25 189 ASN A O 1
ATOM 1483 N N . PRO A 1 190 ? 13.936 -12.769 14.111 1.00 88.69 190 PRO A N 1
ATOM 1484 C CA . PRO A 1 190 ? 14.210 -13.309 15.441 1.00 88.69 190 PRO A CA 1
ATOM 1485 C C . PRO A 1 190 ? 15.698 -13.278 15.825 1.00 88.69 190 PRO A C 1
ATOM 1487 O O . PRO A 1 190 ? 16.004 -13.376 17.010 1.00 88.69 190 PRO A O 1
ATOM 1490 N N . LYS A 1 191 ? 16.617 -13.151 14.855 1.00 86.75 191 LYS A N 1
ATOM 1491 C CA . LYS A 1 191 ? 18.069 -13.095 15.083 1.00 86.75 191 LYS A CA 1
ATOM 1492 C C . LYS A 1 191 ? 18.581 -11.664 15.223 1.00 86.75 191 LYS A C 1
ATOM 1494 O O . LYS A 1 191 ? 19.256 -11.369 16.201 1.00 86.75 191 LYS A O 1
ATOM 1499 N N . THR A 1 192 ? 18.271 -10.788 14.265 1.00 88.69 192 THR A N 1
ATOM 1500 C CA . THR A 1 192 ? 18.757 -9.392 14.288 1.00 88.69 192 THR A CA 1
ATOM 1501 C C . THR A 1 192 ? 17.883 -8.489 15.158 1.00 88.69 192 THR A C 1
ATOM 1503 O O . THR A 1 192 ? 18.347 -7.478 15.669 1.00 88.69 192 THR A O 1
ATOM 1506 N N . GLY A 1 193 ? 16.616 -8.858 15.373 1.00 89.19 193 GLY A N 1
ATOM 1507 C CA . GLY A 1 193 ? 15.644 -8.049 16.106 1.00 89.19 193 GLY A CA 1
ATOM 1508 C C . GLY A 1 193 ? 15.066 -6.880 15.304 1.00 89.19 193 GLY A C 1
ATOM 1509 O O . GLY A 1 193 ? 14.187 -6.185 15.820 1.00 89.19 193 GLY A O 1
ATOM 1510 N N . GLU A 1 194 ? 15.520 -6.690 14.067 1.00 89.38 194 GLU A N 1
ATOM 1511 C CA . GLU A 1 194 ? 15.075 -5.635 13.161 1.00 89.38 194 GLU A CA 1
ATOM 1512 C C . GLU A 1 194 ? 13.706 -5.958 12.557 1.00 89.38 194 GLU A C 1
ATOM 1514 O O . GLU A 1 194 ? 13.336 -7.123 12.383 1.00 89.38 194 GLU A O 1
ATOM 1519 N N . TYR A 1 195 ? 12.939 -4.909 12.264 1.00 89.94 195 TYR A N 1
ATOM 1520 C CA . TYR A 1 195 ? 11.647 -5.024 11.597 1.00 89.94 195 TYR A CA 1
ATOM 1521 C C . TYR A 1 195 ? 11.796 -4.730 10.115 1.00 89.94 195 TYR A C 1
ATOM 1523 O O . TYR A 1 195 ? 12.264 -3.657 9.746 1.00 89.94 195 TYR A O 1
ATOM 1531 N N . GLU A 1 196 ? 11.286 -5.632 9.292 1.00 91.94 196 GLU A N 1
ATOM 1532 C CA . GLU A 1 196 ? 11.312 -5.518 7.841 1.00 91.94 196 GLU A CA 1
ATOM 1533 C C . GLU A 1 196 ? 9.889 -5.558 7.282 1.00 91.94 196 GLU A C 1
ATOM 1535 O O . GLU A 1 196 ? 9.039 -6.321 7.758 1.00 91.94 196 GLU A O 1
ATOM 1540 N N . GLU A 1 197 ? 9.619 -4.715 6.289 1.00 95.00 197 GLU A N 1
ATOM 1541 C CA . GLU A 1 197 ? 8.346 -4.702 5.571 1.00 95.00 197 GLU A CA 1
ATOM 1542 C C . GLU A 1 197 ? 8.317 -5.826 4.538 1.00 95.00 197 GLU A C 1
ATOM 1544 O O . GLU A 1 197 ? 9.235 -5.990 3.741 1.00 95.00 197 GLU A O 1
ATOM 1549 N N . LYS A 1 198 ? 7.254 -6.625 4.566 1.00 95.50 198 LYS A N 1
ATOM 1550 C CA . LYS A 1 198 ? 7.035 -7.739 3.647 1.00 95.50 198 LYS A CA 1
ATOM 1551 C C . LYS A 1 198 ? 5.878 -7.359 2.736 1.00 95.50 198 LYS A C 1
ATOM 1553 O O . LYS A 1 198 ? 4.756 -7.217 3.219 1.00 95.50 198 LYS A O 1
ATOM 1558 N N . HIS A 1 199 ? 6.135 -7.184 1.441 1.00 96.94 199 HIS A N 1
ATOM 1559 C CA . HIS A 1 199 ? 5.139 -6.762 0.453 1.00 96.94 199 HIS A CA 1
ATOM 1560 C C . HIS A 1 199 ? 4.560 -7.958 -0.296 1.00 96.94 199 HIS A C 1
ATOM 1562 O O . HIS A 1 199 ? 5.298 -8.831 -0.745 1.00 96.94 199 HIS A O 1
ATOM 1568 N N . LEU A 1 200 ? 3.241 -7.991 -0.477 1.00 97.31 200 LEU A N 1
ATOM 1569 C CA . LEU A 1 200 ? 2.577 -9.040 -1.247 1.00 97.31 200 LEU A CA 1
ATOM 1570 C C . LEU A 1 200 ? 3.090 -9.108 -2.700 1.00 97.31 200 LEU A C 1
ATOM 1572 O O . LEU A 1 200 ? 3.079 -8.111 -3.426 1.00 97.31 200 LEU A O 1
ATOM 1576 N N . LYS A 1 201 ? 3.463 -10.309 -3.150 1.00 95.44 201 LYS A N 1
ATOM 1577 C CA . LYS A 1 201 ? 3.796 -10.619 -4.546 1.00 95.44 201 LYS A CA 1
ATOM 1578 C C . LYS A 1 201 ? 2.534 -10.636 -5.406 1.00 95.44 201 LYS A C 1
ATOM 1580 O O . LYS A 1 201 ? 1.548 -11.298 -5.068 1.00 95.44 201 LYS A O 1
ATOM 1585 N N . ALA A 1 202 ? 2.595 -9.967 -6.559 1.00 94.88 202 ALA A N 1
ATOM 1586 C CA . ALA A 1 202 ? 1.486 -9.860 -7.511 1.00 94.88 202 ALA A CA 1
ATOM 1587 C C . ALA A 1 202 ? 0.154 -9.489 -6.814 1.00 94.88 202 ALA A C 1
ATOM 1589 O O . ALA A 1 202 ? -0.754 -10.331 -6.722 1.00 94.88 202 ALA A O 1
ATOM 1590 N N . PRO A 1 203 ? 0.061 -8.268 -6.249 1.00 96.38 203 PRO A N 1
ATOM 1591 C CA . PRO A 1 203 ? -1.149 -7.798 -5.586 1.00 96.38 203 PRO A CA 1
ATOM 1592 C C . PRO A 1 203 ? -2.299 -7.638 -6.596 1.00 96.38 203 PRO A C 1
ATOM 1594 O O . PRO A 1 203 ? -2.050 -7.275 -7.748 1.00 96.38 203 PRO A O 1
ATOM 1597 N N . PRO A 1 204 ? -3.558 -7.884 -6.189 1.00 96.69 204 PRO A N 1
ATOM 1598 C CA . PRO A 1 204 ? -4.705 -7.662 -7.063 1.00 96.69 204 PRO A CA 1
ATOM 1599 C C . PRO A 1 204 ? -4.890 -6.163 -7.341 1.00 96.69 204 PRO A C 1
ATOM 1601 O O . PRO A 1 204 ? -4.481 -5.319 -6.543 1.00 96.69 204 PRO A O 1
ATOM 1604 N N . ALA A 1 205 ? -5.520 -5.825 -8.464 1.00 95.94 205 ALA A N 1
ATOM 1605 C CA . ALA A 1 205 ? -5.814 -4.439 -8.819 1.00 95.94 205 ALA A CA 1
ATOM 1606 C C . ALA A 1 205 ? -6.926 -3.854 -7.931 1.00 95.94 205 ALA A C 1
ATOM 1608 O O . ALA A 1 205 ? -7.905 -4.535 -7.618 1.00 95.94 205 ALA A O 1
ATOM 1609 N N . ALA A 1 206 ? -6.799 -2.581 -7.556 1.00 94.69 206 ALA A N 1
ATOM 1610 C CA . ALA A 1 206 ? -7.857 -1.860 -6.861 1.00 94.69 206 ALA A CA 1
ATOM 1611 C C . ALA A 1 206 ? -9.009 -1.498 -7.812 1.00 94.69 206 ALA A C 1
ATOM 1613 O O . ALA A 1 206 ? -8.813 -1.290 -9.017 1.00 94.69 206 ALA A O 1
ATOM 1614 N N . ARG A 1 207 ? -10.218 -1.385 -7.251 1.00 93.25 207 ARG A N 1
ATOM 1615 C CA . ARG A 1 207 ? -11.404 -0.874 -7.946 1.00 93.25 207 ARG A CA 1
ATOM 1616 C C . ARG A 1 207 ? -11.316 0.649 -8.049 1.00 93.25 207 ARG A C 1
ATOM 1618 O O . ARG A 1 207 ? -11.132 1.335 -7.048 1.00 93.25 207 ARG A O 1
ATOM 1625 N N . THR A 1 208 ? -11.435 1.168 -9.268 1.00 88.50 208 THR A N 1
ATOM 1626 C CA . THR A 1 208 ? -11.301 2.604 -9.584 1.00 88.50 208 THR A CA 1
ATOM 1627 C C . THR A 1 208 ? -12.604 3.238 -10.075 1.00 88.50 208 THR A C 1
ATOM 1629 O O . THR A 1 208 ? -12.616 4.397 -10.487 1.00 88.50 208 THR A O 1
ATOM 1632 N N . ASN A 1 209 ? -13.698 2.478 -10.088 1.00 89.12 209 ASN A N 1
ATOM 1633 C CA . ASN A 1 209 ? -15.024 2.964 -10.454 1.00 89.12 209 ASN A CA 1
ATOM 1634 C C . ASN A 1 209 ? -15.613 3.832 -9.329 1.00 89.12 209 ASN A C 1
ATOM 1636 O O . ASN A 1 209 ? -15.227 3.725 -8.175 1.00 89.12 209 ASN A O 1
ATOM 1640 N N . LYS A 1 210 ? -16.581 4.694 -9.655 1.00 92.00 210 LYS A N 1
ATOM 1641 C CA . LYS A 1 210 ? -17.175 5.652 -8.697 1.00 92.00 210 LYS A CA 1
ATOM 1642 C C . LYS A 1 210 ? -18.189 5.027 -7.722 1.00 92.00 210 LYS A C 1
ATOM 1644 O O . LYS A 1 210 ? -18.963 5.746 -7.088 1.00 92.00 210 LYS A O 1
ATOM 1649 N N . VAL A 1 211 ? -18.242 3.700 -7.648 1.00 92.31 211 VAL A N 1
ATOM 1650 C CA . VAL A 1 211 ? -19.111 2.968 -6.718 1.00 92.31 211 VAL A CA 1
ATOM 1651 C C . VAL A 1 211 ? -18.314 2.578 -5.480 1.00 92.31 211 VAL A C 1
ATOM 1653 O O . VAL A 1 211 ? -17.087 2.644 -5.472 1.00 92.31 211 VAL A O 1
ATOM 1656 N N . THR A 1 212 ? -19.018 2.226 -4.413 1.00 94.50 212 THR A N 1
ATOM 1657 C CA . THR A 1 212 ? -18.385 1.727 -3.194 1.00 94.50 212 THR A CA 1
ATOM 1658 C C . THR A 1 212 ? -17.845 0.321 -3.441 1.00 94.50 212 THR A C 1
ATOM 1660 O O . THR A 1 212 ? -18.559 -0.507 -4.006 1.00 94.50 212 THR A O 1
ATOM 1663 N N . SER A 1 213 ? -16.614 0.052 -3.008 1.00 95.81 213 SER A N 1
ATOM 1664 C CA . SER A 1 213 ? -16.043 -1.296 -2.993 1.00 95.81 213 SER A CA 1
ATOM 1665 C C . SER A 1 213 ? -15.617 -1.696 -1.589 1.00 95.81 213 SER A C 1
ATOM 1667 O O . SER A 1 213 ? -14.996 -0.909 -0.871 1.00 95.81 213 SER A O 1
ATOM 1669 N N . LEU A 1 214 ? -15.928 -2.935 -1.222 1.00 97.81 214 LEU A N 1
ATOM 1670 C CA . LEU A 1 214 ? -15.639 -3.522 0.079 1.00 97.81 214 LEU A CA 1
ATOM 1671 C C . LEU A 1 214 ? -14.330 -4.310 0.019 1.00 97.81 214 LEU A C 1
ATOM 1673 O O . LEU A 1 214 ? -14.249 -5.331 -0.659 1.00 97.81 214 LEU A O 1
ATOM 1677 N N . TYR A 1 215 ? -13.318 -3.881 0.767 1.00 98.44 215 TYR A N 1
ATOM 1678 C CA . TYR A 1 215 ? -12.027 -4.562 0.854 1.00 98.44 215 TYR A CA 1
ATOM 1679 C C . TYR A 1 215 ? -11.937 -5.341 2.159 1.00 98.44 215 TYR A C 1
ATOM 1681 O O . TYR A 1 215 ? -12.073 -4.766 3.237 1.00 98.44 215 TYR A O 1
ATOM 1689 N N . THR A 1 216 ? -11.663 -6.642 2.071 1.00 98.62 216 THR A N 1
ATOM 1690 C CA . THR A 1 216 ? -11.534 -7.526 3.237 1.00 98.62 216 THR A CA 1
ATOM 1691 C C . THR A 1 216 ? -10.206 -8.266 3.203 1.00 98.62 216 THR A C 1
ATOM 1693 O O . THR A 1 216 ? -9.887 -8.931 2.222 1.00 98.62 216 THR A O 1
ATOM 1696 N N . LEU A 1 217 ? -9.453 -8.200 4.295 1.00 98.50 217 LEU A N 1
ATOM 1697 C CA . LEU A 1 217 ? -8.273 -9.013 4.552 1.00 98.50 217 LEU A CA 1
ATOM 1698 C C . LEU A 1 217 ? -8.590 -10.014 5.659 1.00 98.50 217 LEU A C 1
ATOM 1700 O O . LEU A 1 217 ? -9.003 -9.630 6.752 1.00 98.50 217 LEU A O 1
ATOM 1704 N N . ILE A 1 218 ? -8.338 -11.291 5.393 1.00 98.38 218 ILE A N 1
ATOM 1705 C CA . ILE A 1 218 ? -8.449 -12.376 6.366 1.00 98.38 218 ILE A CA 1
ATOM 1706 C C . ILE A 1 218 ? -7.066 -12.991 6.530 1.00 98.38 218 ILE A C 1
ATOM 1708 O O . ILE A 1 218 ? -6.515 -13.511 5.566 1.00 98.38 218 ILE A O 1
ATOM 1712 N N . VAL A 1 219 ? -6.519 -12.976 7.743 1.00 97.69 219 VAL A N 1
ATOM 1713 C CA . VAL A 1 219 ? -5.256 -13.641 8.093 1.00 97.69 219 VAL A CA 1
ATOM 1714 C C . VAL A 1 219 ? -5.548 -14.723 9.120 1.00 97.69 219 VAL A C 1
ATOM 1716 O O . VAL A 1 219 ? -6.113 -14.443 10.179 1.00 97.69 219 VAL A O 1
ATOM 1719 N N . ARG A 1 220 ? -5.184 -15.967 8.818 1.00 97.69 220 ARG A N 1
ATOM 1720 C CA . ARG A 1 220 ? -5.509 -17.131 9.646 1.00 97.69 220 ARG A CA 1
ATOM 1721 C C . ARG A 1 220 ? -4.320 -17.595 10.498 1.00 97.69 220 ARG A C 1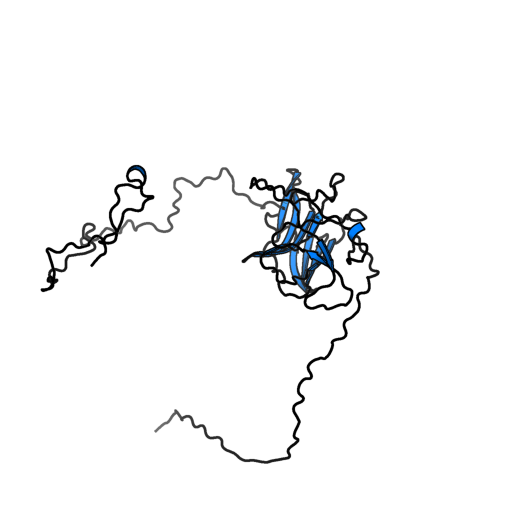
ATOM 1723 O O . ARG A 1 220 ? -3.170 -17.302 10.174 1.00 97.69 220 ARG A O 1
ATOM 1730 N N . PRO A 1 221 ? -4.576 -18.350 11.586 1.00 97.00 221 PRO A N 1
ATOM 1731 C CA . PRO A 1 221 ? -3.517 -18.887 12.447 1.00 97.00 221 PRO A CA 1
ATOM 1732 C C . PRO A 1 221 ? -2.570 -19.872 11.752 1.00 97.00 221 PRO A C 1
ATOM 1734 O O . PRO A 1 221 ? -1.449 -20.059 12.210 1.00 97.00 221 PRO A O 1
ATOM 1737 N N . ASP A 1 222 ? -3.017 -20.495 10.662 1.00 95.94 222 ASP A N 1
ATOM 1738 C CA . ASP A 1 222 ? -2.224 -21.397 9.821 1.00 95.94 222 ASP A CA 1
ATOM 1739 C C . ASP A 1 222 ? -1.278 -20.654 8.860 1.00 95.94 222 ASP A C 1
ATOM 1741 O O . ASP A 1 222 ? -0.641 -21.283 8.023 1.00 95.94 222 ASP A O 1
ATOM 1745 N N . GLN A 1 223 ? -1.165 -19.326 8.998 1.00 94.75 223 GLN A N 1
ATOM 1746 C CA . GLN A 1 223 ? -0.348 -18.443 8.161 1.00 94.75 223 GLN A CA 1
ATOM 1747 C C . GLN A 1 223 ? -0.859 -18.305 6.720 1.00 94.75 223 GLN A C 1
ATOM 1749 O O . GLN A 1 223 ? -0.161 -17.736 5.881 1.00 94.75 223 GLN A O 1
ATOM 1754 N N . SER A 1 224 ? -2.081 -18.760 6.428 1.00 97.44 224 SER A N 1
ATOM 1755 C CA . SER A 1 224 ? -2.775 -18.421 5.187 1.00 97.44 224 SER A CA 1
ATOM 1756 C C . SER A 1 224 ? -3.429 -17.043 5.279 1.00 97.44 224 SER A C 1
ATOM 1758 O O . SER A 1 224 ? -3.834 -16.583 6.354 1.00 97.44 224 SER A O 1
ATOM 1760 N N . PHE A 1 225 ? -3.575 -16.382 4.135 1.00 97.94 225 PHE A N 1
ATOM 1761 C CA . PHE A 1 225 ? -4.355 -15.158 4.019 1.00 97.94 225 PHE A CA 1
ATOM 1762 C C . PHE A 1 225 ? -5.288 -15.200 2.810 1.00 97.94 225 PHE A C 1
ATOM 1764 O O . PHE A 1 225 ? -5.073 -15.948 1.853 1.00 97.94 225 PHE A O 1
ATOM 1771 N N . GLN A 1 226 ? -6.328 -14.372 2.861 1.00 98.06 226 GLN A N 1
ATOM 1772 C CA . GLN A 1 226 ? -7.233 -14.120 1.745 1.00 98.06 226 GLN A CA 1
ATOM 1773 C C . GLN A 1 226 ? -7.547 -12.637 1.656 1.00 98.06 226 GLN A C 1
ATOM 1775 O O . GLN A 1 226 ? -7.768 -11.984 2.676 1.00 98.06 226 GLN A O 1
ATOM 1780 N N . ILE A 1 227 ? -7.585 -12.128 0.430 1.00 98.50 227 ILE A N 1
ATOM 1781 C CA . ILE A 1 227 ? -8.079 -10.792 0.116 1.00 98.50 227 ILE A CA 1
ATOM 1782 C C . ILE A 1 227 ? -9.368 -10.968 -0.668 1.00 98.50 227 ILE A C 1
ATOM 1784 O O . ILE A 1 227 ? -9.379 -11.637 -1.707 1.00 98.50 227 ILE A O 1
ATOM 1788 N N . LEU A 1 228 ? -10.439 -10.370 -0.158 1.00 98.38 228 LEU A N 1
ATOM 1789 C CA . LEU A 1 228 ? -11.730 -10.333 -0.815 1.00 98.38 228 LEU A CA 1
ATOM 1790 C C . LEU A 1 228 ? -12.041 -8.898 -1.232 1.00 98.38 228 LEU A C 1
ATOM 1792 O O . LEU A 1 228 ? -11.774 -7.957 -0.480 1.00 98.38 228 LEU A O 1
ATOM 1796 N N . ILE A 1 229 ? -12.612 -8.751 -2.421 1.00 98.12 229 ILE A N 1
ATOM 1797 C CA . ILE A 1 229 ? -13.171 -7.493 -2.916 1.00 98.12 229 ILE A CA 1
ATOM 1798 C C . ILE A 1 229 ? -14.641 -7.759 -3.214 1.00 98.12 229 ILE A C 1
ATOM 1800 O O . ILE A 1 229 ? -14.949 -8.687 -3.956 1.00 98.12 229 ILE A O 1
ATOM 1804 N N . ASP A 1 230 ? -15.539 -6.989 -2.604 1.00 97.12 230 ASP A N 1
ATOM 1805 C CA . ASP A 1 230 ? -16.996 -7.132 -2.758 1.00 97.12 230 ASP A CA 1
ATOM 1806 C C . ASP A 1 230 ? -17.509 -8.545 -2.401 1.00 97.12 230 ASP A C 1
ATOM 1808 O O . ASP A 1 230 ? -18.479 -9.048 -2.960 1.00 97.12 230 ASP A O 1
ATOM 1812 N N . GLY A 1 231 ? -16.834 -9.202 -1.449 1.00 96.44 231 GLY A N 1
ATOM 1813 C CA . GLY A 1 231 ? -17.141 -10.567 -1.005 1.00 96.44 231 GLY A CA 1
ATOM 1814 C C . GLY A 1 231 ? -16.531 -11.681 -1.865 1.00 96.44 231 GLY A C 1
ATOM 1815 O O . GLY A 1 231 ? -16.580 -12.844 -1.470 1.00 96.44 231 GLY A O 1
ATOM 1816 N N . GLU A 1 232 ? -15.895 -11.353 -2.990 1.00 97.50 232 GLU A N 1
ATOM 1817 C CA . GLU A 1 232 ? -15.232 -12.323 -3.864 1.00 97.50 232 GLU A CA 1
ATOM 1818 C C . GLU A 1 232 ? -13.748 -12.466 -3.513 1.00 97.50 232 GLU A C 1
ATOM 1820 O O . GLU A 1 232 ? -13.026 -11.476 -3.405 1.00 97.50 232 GLU A O 1
ATOM 1825 N N . ALA A 1 233 ? -13.261 -13.701 -3.361 1.00 97.44 233 ALA A N 1
ATOM 1826 C CA . ALA A 1 233 ? -11.852 -13.969 -3.079 1.00 97.44 233 ALA A CA 1
ATOM 1827 C C . ALA A 1 233 ? -10.980 -13.729 -4.324 1.00 97.44 233 ALA A C 1
ATOM 1829 O O . ALA A 1 233 ? -10.902 -14.575 -5.212 1.00 97.44 233 ALA A O 1
ATOM 1830 N N . VAL A 1 234 ? -10.284 -12.590 -4.362 1.00 97.69 234 VAL A N 1
ATOM 1831 C CA . VAL A 1 234 ? -9.430 -12.183 -5.493 1.00 97.69 234 VAL A CA 1
ATOM 1832 C C . VAL A 1 234 ? -7.976 -12.635 -5.350 1.00 97.69 234 VAL A C 1
ATOM 1834 O O . VAL A 1 234 ? -7.259 -12.743 -6.343 1.00 97.69 234 VAL A O 1
ATOM 1837 N N . LYS A 1 235 ? -7.513 -12.895 -4.122 1.00 97.25 235 LYS A N 1
ATOM 1838 C CA . LYS A 1 235 ? -6.160 -13.395 -3.846 1.00 97.25 235 LYS A CA 1
ATOM 1839 C C . LYS A 1 235 ? -6.178 -14.303 -2.625 1.00 97.25 235 LYS A C 1
ATOM 1841 O O . LYS A 1 235 ? -6.770 -13.968 -1.603 1.00 97.25 235 LYS A O 1
ATOM 1846 N N . ASN A 1 236 ? -5.480 -15.426 -2.729 1.00 96.94 236 ASN A N 1
ATOM 1847 C CA . ASN A 1 236 ? -5.239 -16.373 -1.646 1.00 96.94 236 ASN A CA 1
ATOM 1848 C C . ASN A 1 236 ? -3.744 -16.701 -1.637 1.00 96.94 236 ASN A C 1
ATOM 1850 O O . ASN A 1 236 ? -3.125 -16.697 -2.702 1.00 96.94 236 ASN A O 1
ATOM 1854 N N . GLY A 1 237 ? -3.181 -16.977 -0.466 1.00 96.19 237 GLY A N 1
ATOM 1855 C CA . GLY A 1 237 ? -1.768 -17.325 -0.346 1.00 96.19 237 GLY A CA 1
ATOM 1856 C C . GLY A 1 237 ? -1.345 -17.589 1.093 1.00 96.19 237 GLY A C 1
ATOM 1857 O O . GLY A 1 237 ? -2.184 -17.707 1.992 1.00 96.19 237 GLY A O 1
ATOM 1858 N N . THR A 1 238 ? -0.039 -17.655 1.314 1.00 96.69 238 THR A N 1
ATOM 1859 C CA . THR A 1 238 ? 0.591 -17.811 2.624 1.00 96.69 238 THR A CA 1
ATOM 1860 C C . THR A 1 238 ? 1.522 -16.642 2.934 1.00 96.69 238 THR A C 1
ATOM 1862 O O . THR A 1 238 ? 2.157 -16.063 2.054 1.00 96.69 238 THR A O 1
ATOM 1865 N N . LEU A 1 239 ? 1.631 -16.284 4.214 1.00 94.31 239 LEU A N 1
ATOM 1866 C CA . LEU A 1 239 ? 2.514 -15.204 4.666 1.00 94.31 239 LEU A CA 1
ATOM 1867 C C . LEU A 1 239 ? 4.001 -15.502 4.420 1.00 94.31 239 LEU A C 1
ATOM 1869 O O . LEU A 1 239 ? 4.805 -14.576 4.390 1.00 94.31 239 LEU A O 1
ATOM 1873 N N . LEU A 1 240 ? 4.375 -16.776 4.269 1.00 92.31 240 LEU A N 1
ATOM 1874 C CA . LEU A 1 240 ? 5.770 -17.200 4.152 1.00 92.31 240 LEU A CA 1
ATOM 1875 C C . LEU A 1 240 ? 6.295 -17.175 2.713 1.00 92.31 240 LEU A C 1
ATOM 1877 O O . LEU A 1 240 ? 7.480 -16.916 2.517 1.00 92.31 240 LEU A O 1
ATOM 1881 N N . GLU A 1 241 ? 5.438 -17.440 1.725 1.00 91.56 241 GLU A N 1
ATOM 1882 C CA . GLU A 1 241 ? 5.865 -17.702 0.341 1.00 91.56 241 GLU A CA 1
ATOM 1883 C C . GLU A 1 241 ? 5.475 -16.567 -0.621 1.00 91.56 241 GLU A C 1
ATOM 1885 O O . GLU A 1 241 ? 6.232 -16.226 -1.540 1.00 91.56 241 GLU A O 1
ATOM 1890 N N . ASP A 1 242 ? 4.339 -15.910 -0.375 1.00 95.25 242 ASP A N 1
ATOM 1891 C CA . ASP A 1 242 ? 3.749 -14.920 -1.283 1.00 95.25 242 ASP A CA 1
ATOM 1892 C C . ASP A 1 242 ? 4.218 -13.478 -1.032 1.00 95.25 242 ASP A C 1
ATOM 1894 O O . ASP A 1 242 ? 3.577 -12.536 -1.490 1.00 95.25 242 ASP A O 1
ATOM 1898 N N . PHE A 1 243 ? 5.332 -13.272 -0.325 1.00 96.12 243 PHE A N 1
ATOM 1899 C CA . PHE A 1 243 ? 5.829 -11.938 0.034 1.00 96.12 243 PHE A CA 1
ATOM 1900 C C . PHE A 1 243 ? 7.267 -11.697 -0.416 1.00 96.12 243 PHE A C 1
ATOM 1902 O O . PHE A 1 243 ? 8.077 -12.622 -0.476 1.00 96.12 243 PHE A O 1
ATOM 1909 N N . ASN A 1 244 ? 7.563 -10.444 -0.761 1.00 92.88 244 ASN A N 1
ATOM 1910 C CA . ASN A 1 244 ? 8.885 -9.945 -1.110 1.00 92.88 244 ASN A CA 1
ATOM 1911 C C . ASN A 1 244 ? 9.231 -8.738 -0.216 1.00 92.88 244 ASN A C 1
ATOM 1913 O O . ASN A 1 244 ? 8.426 -7.803 -0.156 1.00 92.88 244 ASN A O 1
ATOM 1917 N N . PRO A 1 245 ? 10.386 -8.717 0.465 1.00 93.00 245 PRO A N 1
ATOM 1918 C CA . PRO A 1 245 ? 11.334 -9.822 0.663 1.00 93.00 245 PRO A CA 1
ATOM 1919 C C . PRO A 1 245 ? 10.682 -11.045 1.330 1.00 93.00 245 PRO A C 1
ATOM 1921 O O . PRO A 1 245 ? 9.667 -10.893 2.013 1.00 93.00 245 PRO A O 1
ATOM 1924 N N . PRO A 1 246 ? 11.209 -12.266 1.137 1.00 90.75 246 PRO A N 1
ATOM 1925 C CA . PRO A 1 246 ? 10.645 -13.462 1.756 1.00 90.75 246 PRO A CA 1
ATOM 1926 C C . PRO A 1 246 ? 10.802 -13.411 3.283 1.00 90.75 246 PRO A C 1
ATOM 1928 O O . PRO A 1 246 ? 11.743 -12.815 3.809 1.00 90.75 246 PRO A O 1
ATOM 1931 N N . VAL A 1 247 ? 9.854 -13.991 4.027 1.00 89.00 247 VAL A N 1
ATOM 1932 C CA . VAL A 1 247 ? 9.911 -14.006 5.505 1.00 89.00 247 VAL A CA 1
ATOM 1933 C C . VAL A 1 247 ? 11.059 -14.873 5.991 1.00 89.00 247 VAL A C 1
ATOM 1935 O O . VAL A 1 247 ? 11.828 -14.471 6.862 1.00 89.00 247 VAL A O 1
ATOM 1938 N N . ASN A 1 248 ? 11.159 -16.065 5.414 1.00 86.12 248 ASN A N 1
ATOM 1939 C CA . ASN A 1 248 ? 12.279 -16.947 5.650 1.00 86.12 248 ASN A CA 1
ATOM 1940 C C . ASN A 1 248 ? 13.354 -16.634 4.609 1.00 86.12 248 ASN A C 1
ATOM 1942 O O . ASN A 1 248 ? 13.008 -16.475 3.437 1.00 86.12 248 ASN A O 1
ATOM 1946 N N . PRO A 1 249 ? 14.633 -16.560 5.008 1.00 83.25 249 PRO A N 1
ATOM 1947 C CA . PRO A 1 249 ? 15.714 -16.490 4.037 1.00 83.25 249 PRO A CA 1
ATOM 1948 C C . PRO A 1 249 ? 15.661 -17.711 3.113 1.00 83.25 249 PRO A C 1
ATOM 1950 O O . PRO A 1 249 ? 15.097 -18.754 3.471 1.00 83.25 249 PRO A O 1
ATOM 1953 N N . GLU A 1 250 ? 16.253 -17.573 1.932 1.00 82.75 250 GLU A N 1
ATOM 1954 C CA . GLU A 1 250 ? 16.392 -18.691 1.006 1.00 82.75 250 GLU A CA 1
ATOM 1955 C C . GLU A 1 250 ? 17.126 -19.851 1.687 1.00 82.75 250 GLU A C 1
ATOM 1957 O O . GLU A 1 250 ? 17.971 -19.663 2.569 1.00 82.75 250 GLU A O 1
ATOM 1962 N N . LYS A 1 251 ? 16.735 -21.079 1.332 1.00 82.62 251 LYS A N 1
ATOM 1963 C CA . LYS A 1 251 ? 17.338 -22.284 1.920 1.00 82.62 251 LYS A CA 1
ATOM 1964 C C . LYS A 1 251 ? 18.812 -22.415 1.546 1.00 82.62 251 LYS A C 1
ATOM 1966 O O . LYS A 1 251 ? 19.568 -23.037 2.286 1.00 82.62 251 LYS A O 1
ATOM 1971 N N . GLU A 1 252 ? 19.177 -21.842 0.409 1.00 85.00 252 GLU A N 1
ATOM 1972 C CA . GLU A 1 252 ? 20.498 -21.870 -0.192 1.00 85.00 252 GLU A CA 1
ATOM 1973 C C . GLU A 1 252 ? 20.902 -20.420 -0.467 1.00 85.00 252 GLU A C 1
ATOM 1975 O O . GLU A 1 252 ? 20.055 -19.595 -0.800 1.00 85.00 252 GLU A O 1
ATOM 1980 N N . ILE A 1 253 ? 22.175 -20.107 -0.244 1.00 86.00 253 ILE A N 1
ATOM 1981 C CA . ILE A 1 253 ? 22.784 -18.811 -0.549 1.00 86.00 253 ILE A CA 1
ATOM 1982 C C . ILE A 1 253 ? 24.073 -19.088 -1.317 1.00 86.00 253 ILE A C 1
ATOM 1984 O O . ILE A 1 253 ? 24.734 -20.093 -1.037 1.00 86.00 253 ILE A O 1
ATOM 1988 N N . ASP A 1 254 ? 24.438 -18.205 -2.242 1.00 88.12 254 ASP A N 1
ATOM 1989 C CA . ASP A 1 254 ? 25.722 -18.299 -2.936 1.00 88.12 254 ASP A CA 1
ATOM 1990 C C . ASP A 1 254 ? 26.874 -18.180 -1.929 1.00 88.12 254 ASP A C 1
ATOM 1992 O O . ASP A 1 254 ? 26.812 -17.379 -0.988 1.00 88.12 254 ASP A O 1
ATOM 1996 N N . ASP A 1 255 ? 27.924 -18.987 -2.103 1.00 89.69 255 ASP A N 1
ATOM 1997 C CA . ASP A 1 255 ? 29.105 -18.909 -1.244 1.00 89.69 255 ASP A CA 1
ATOM 1998 C C . ASP A 1 255 ? 29.848 -17.594 -1.536 1.00 89.69 255 ASP A C 1
ATOM 2000 O O . ASP A 1 255 ? 30.373 -17.422 -2.636 1.00 89.69 255 ASP A O 1
ATOM 2004 N N . PRO A 1 256 ? 29.975 -16.669 -0.563 1.00 92.06 256 PRO A N 1
ATOM 2005 C CA . PRO A 1 256 ? 30.671 -15.400 -0.779 1.00 92.06 256 PRO A CA 1
ATOM 2006 C C . PRO A 1 256 ? 32.158 -15.554 -1.132 1.00 92.06 256 PRO A C 1
ATOM 2008 O O . PRO A 1 256 ? 32.812 -14.574 -1.492 1.00 92.06 256 PRO A O 1
ATOM 2011 N N . LYS A 1 257 ? 32.730 -16.746 -0.935 1.00 92.62 257 LYS A N 1
ATOM 2012 C CA . LYS A 1 257 ? 34.115 -17.068 -1.288 1.00 92.62 257 LYS A CA 1
ATOM 2013 C C . LYS A 1 257 ? 34.246 -17.704 -2.664 1.00 92.62 257 LYS A C 1
ATOM 2015 O O . LYS A 1 257 ? 35.383 -17.841 -3.119 1.00 92.62 257 LYS A O 1
ATOM 2020 N N . ASP A 1 258 ? 33.138 -18.098 -3.285 1.00 93.44 258 ASP A N 1
ATOM 2021 C CA . ASP A 1 258 ? 33.165 -18.624 -4.637 1.00 93.44 258 ASP A CA 1
ATOM 2022 C C . ASP A 1 258 ? 33.577 -17.515 -5.606 1.00 93.44 258 ASP A C 1
ATOM 2024 O O . ASP A 1 258 ? 33.188 -16.349 -5.481 1.00 93.44 258 ASP A O 1
ATOM 2028 N N . LYS A 1 259 ? 34.454 -17.866 -6.537 1.00 91.94 259 LYS A N 1
ATOM 2029 C CA . LYS A 1 259 ? 34.982 -16.946 -7.535 1.00 91.94 259 LYS A CA 1
ATOM 2030 C C . LYS A 1 259 ? 35.020 -17.670 -8.854 1.00 91.94 259 LYS A C 1
ATOM 2032 O O . LYS A 1 259 ? 35.571 -18.765 -8.948 1.00 91.94 259 LYS A O 1
ATOM 2037 N N . LYS A 1 260 ? 34.496 -16.997 -9.874 1.00 91.25 260 LYS A N 1
ATOM 2038 C CA . LYS A 1 260 ? 34.627 -17.432 -11.254 1.00 91.25 260 LYS A CA 1
ATOM 2039 C C . LYS A 1 260 ? 36.118 -17.697 -11.562 1.00 91.25 260 LYS A C 1
ATOM 2041 O O . LYS A 1 260 ? 36.925 -16.790 -11.345 1.00 91.25 260 LYS A O 1
ATOM 2046 N N . PRO A 1 261 ? 36.486 -18.904 -12.023 1.00 93.12 261 PRO A N 1
ATOM 2047 C CA . PRO A 1 261 ? 37.855 -19.218 -12.423 1.00 93.12 261 PRO A CA 1
ATOM 2048 C C . PRO A 1 261 ? 38.352 -18.336 -13.577 1.00 93.12 261 PRO A C 1
ATOM 2050 O O . PRO A 1 261 ? 37.562 -17.921 -14.427 1.00 93.12 261 PRO A O 1
ATOM 2053 N N . ASP A 1 262 ? 39.664 -18.092 -13.634 1.00 90.81 262 ASP A N 1
ATOM 2054 C CA . ASP A 1 262 ? 40.286 -17.260 -14.679 1.00 90.81 262 ASP A CA 1
ATOM 2055 C C . ASP A 1 262 ? 40.169 -17.880 -16.087 1.00 90.81 262 ASP A C 1
ATOM 2057 O O . ASP A 1 262 ? 40.209 -17.166 -17.086 1.00 90.81 262 ASP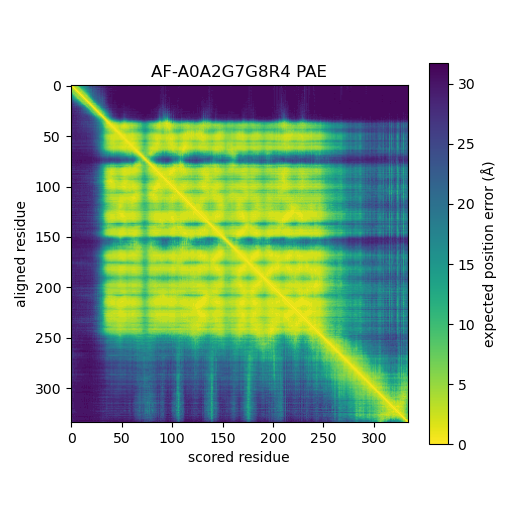 A O 1
ATOM 2061 N N . ASP A 1 263 ? 40.013 -19.203 -16.183 1.00 90.56 263 ASP A N 1
ATOM 2062 C CA . ASP A 1 263 ? 39.865 -19.966 -17.430 1.00 90.56 263 ASP A CA 1
ATOM 2063 C C . ASP A 1 263 ? 38.405 -20.128 -17.888 1.00 90.56 263 ASP A C 1
ATOM 2065 O O . ASP A 1 263 ? 38.126 -20.799 -18.884 1.00 90.56 263 ASP A O 1
ATOM 2069 N N . TRP A 1 264 ? 37.454 -19.514 -17.182 1.00 89.31 264 TRP A N 1
ATOM 2070 C CA . TRP A 1 264 ? 36.037 -19.641 -17.497 1.00 89.31 264 TRP A CA 1
ATOM 2071 C C . TRP A 1 264 ? 35.613 -18.699 -18.632 1.00 89.31 264 TRP A C 1
ATOM 2073 O O . TRP A 1 264 ? 35.457 -17.486 -18.452 1.00 89.31 264 TRP A O 1
ATOM 2083 N N . VAL A 1 265 ? 35.359 -19.289 -19.800 1.00 89.88 265 VAL A N 1
ATOM 2084 C CA . VAL A 1 265 ? 34.887 -18.602 -21.011 1.00 89.88 265 VAL A CA 1
ATOM 2085 C C . VAL A 1 265 ? 33.375 -18.358 -20.934 1.00 89.88 265 VAL A C 1
ATOM 2087 O O . VAL A 1 265 ? 32.601 -19.310 -20.850 1.00 89.88 265 VAL A O 1
ATOM 2090 N N . ASP A 1 266 ? 32.949 -17.090 -20.976 1.00 88.88 266 ASP A N 1
ATOM 2091 C CA . ASP A 1 266 ? 31.518 -16.720 -21.064 1.00 88.88 266 ASP A CA 1
ATOM 2092 C C . ASP A 1 266 ? 31.010 -16.659 -22.509 1.00 88.88 266 ASP A C 1
ATOM 2094 O O . ASP A 1 266 ? 29.800 -16.652 -22.753 1.00 88.88 266 ASP A O 1
ATOM 2098 N N . ASP A 1 267 ? 31.926 -16.591 -23.475 1.00 88.62 267 ASP A N 1
ATOM 2099 C CA . ASP A 1 267 ? 31.590 -16.458 -24.882 1.00 88.62 267 ASP A CA 1
ATOM 2100 C C . ASP A 1 267 ? 30.913 -17.733 -25.393 1.00 88.62 267 ASP A C 1
ATOM 2102 O O . ASP A 1 267 ? 31.533 -18.777 -25.593 1.00 88.62 267 ASP A O 1
ATOM 2106 N N . VAL A 1 268 ? 29.606 -17.634 -25.648 1.00 90.25 268 VAL A N 1
ATOM 2107 C CA . VAL A 1 268 ? 28.795 -18.732 -26.206 1.00 90.25 268 VAL A CA 1
ATOM 2108 C C . VAL A 1 268 ? 29.289 -19.144 -27.597 1.00 90.25 268 VAL A C 1
ATOM 2110 O O . VAL A 1 268 ? 29.071 -20.272 -28.038 1.00 90.25 268 VAL A O 1
ATOM 2113 N N . LYS A 1 269 ? 29.925 -18.214 -28.315 1.00 91.69 269 LYS A N 1
ATOM 2114 C CA . LYS A 1 269 ? 30.469 -18.422 -29.653 1.00 91.69 269 LYS A CA 1
ATOM 2115 C C . LYS A 1 269 ? 31.902 -17.925 -29.689 1.00 91.69 269 LYS A C 1
ATOM 2117 O O . LYS A 1 269 ? 32.169 -16.806 -29.268 1.00 91.69 269 LYS A O 1
ATOM 2122 N N . ILE A 1 270 ? 32.774 -18.734 -30.272 1.00 87.81 270 ILE A N 1
ATOM 2123 C CA . ILE A 1 270 ? 34.151 -18.358 -30.584 1.00 87.81 270 ILE A CA 1
ATOM 2124 C C . ILE A 1 270 ? 34.319 -18.282 -32.107 1.00 87.81 270 ILE A C 1
ATOM 2126 O O . ILE A 1 270 ? 33.607 -19.000 -32.822 1.00 87.81 270 ILE A O 1
ATOM 2130 N N . PRO A 1 271 ? 35.219 -17.425 -32.622 1.00 89.75 271 PRO A N 1
ATOM 2131 C CA . PRO A 1 271 ? 35.639 -17.491 -34.016 1.00 89.75 271 PRO A CA 1
ATOM 2132 C C . PRO A 1 271 ? 36.134 -18.899 -34.342 1.00 89.75 271 PRO A C 1
ATOM 2134 O O . PRO A 1 271 ? 36.803 -19.524 -33.517 1.00 89.75 271 PRO A O 1
ATOM 2137 N N . ASP A 1 272 ? 35.793 -19.401 -35.526 1.00 89.44 272 ASP A N 1
ATOM 2138 C CA . ASP A 1 272 ? 36.302 -20.690 -35.981 1.00 89.44 272 ASP A CA 1
ATOM 2139 C C . ASP A 1 272 ? 37.826 -20.581 -36.164 1.00 89.44 272 ASP A C 1
ATOM 2141 O O . ASP A 1 272 ? 38.267 -19.779 -36.991 1.00 89.44 272 ASP A O 1
ATOM 2145 N N . PRO A 1 273 ? 38.637 -21.337 -35.401 1.00 90.12 273 PRO A N 1
ATOM 2146 C CA . PRO A 1 273 ? 40.090 -21.252 -35.496 1.00 90.12 273 PRO A CA 1
ATOM 2147 C C . PRO A 1 273 ? 40.634 -21.687 -36.865 1.00 90.12 273 PRO A C 1
ATOM 2149 O O . PRO A 1 273 ? 41.750 -21.307 -37.210 1.00 90.12 273 PRO A O 1
ATOM 2152 N N . GLU A 1 274 ? 39.868 -22.455 -37.647 1.00 91.44 274 GLU A N 1
ATOM 2153 C CA . GLU A 1 274 ? 40.265 -22.903 -38.987 1.00 91.44 274 GLU A CA 1
ATOM 2154 C C . GLU A 1 274 ? 39.835 -21.918 -40.089 1.00 91.44 274 GLU A C 1
ATOM 2156 O O . GLU A 1 274 ? 40.298 -22.013 -41.231 1.00 91.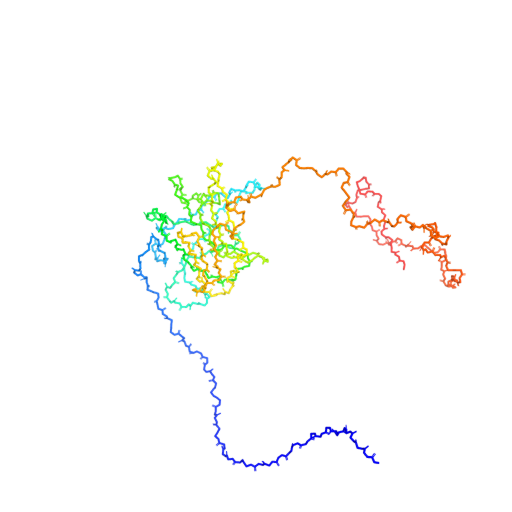44 274 GLU A O 1
ATOM 2161 N N . ALA A 1 275 ? 38.959 -20.956 -39.775 1.00 89.81 275 ALA A N 1
ATOM 2162 C CA . ALA A 1 275 ? 38.544 -19.938 -40.726 1.00 89.81 275 ALA A CA 1
ATOM 2163 C C . ALA A 1 275 ? 39.651 -18.890 -40.885 1.00 89.81 275 ALA A C 1
ATOM 2165 O O . ALA A 1 275 ? 40.023 -18.183 -39.950 1.00 89.81 275 ALA A O 1
ATOM 2166 N N . THR A 1 276 ? 40.159 -18.763 -42.107 1.00 87.75 276 THR A N 1
ATOM 2167 C CA . THR A 1 276 ? 41.111 -17.716 -42.479 1.00 87.75 276 THR A CA 1
ATOM 2168 C C . THR A 1 276 ? 40.425 -16.691 -43.366 1.00 87.75 276 THR A C 1
ATOM 2170 O O . THR A 1 276 ? 39.479 -17.002 -44.093 1.00 87.75 276 THR A O 1
ATOM 2173 N N . LYS A 1 277 ? 40.885 -15.444 -43.273 1.00 88.19 277 LYS A N 1
ATOM 2174 C CA . LYS A 1 277 ? 40.410 -14.356 -44.122 1.00 88.19 277 LYS A CA 1
ATOM 2175 C C . LYS A 1 277 ? 40.657 -14.716 -45.602 1.00 88.19 277 LYS A C 1
ATOM 2177 O O . LYS A 1 277 ? 41.801 -15.034 -45.934 1.00 88.19 277 LYS A O 1
ATOM 2182 N N . PRO A 1 278 ? 39.629 -14.689 -46.470 1.00 90.00 278 PRO A N 1
ATOM 2183 C CA . PRO A 1 278 ? 39.794 -14.958 -47.898 1.00 90.00 278 PRO A CA 1
ATOM 2184 C C . PRO A 1 278 ? 40.755 -13.975 -48.578 1.00 90.00 278 PRO A C 1
ATOM 2186 O O . PRO A 1 278 ? 40.872 -12.826 -48.154 1.00 90.00 278 PRO A O 1
ATOM 2189 N N . GLU A 1 279 ? 41.419 -14.416 -49.651 1.00 87.75 279 GLU A N 1
ATOM 2190 C CA . GLU A 1 279 ? 42.387 -13.590 -50.397 1.00 87.75 279 GLU A CA 1
ATOM 2191 C C . GLU A 1 279 ? 41.751 -12.356 -51.065 1.00 87.75 279 GLU A C 1
ATOM 2193 O O . GLU A 1 279 ? 42.445 -11.374 -51.307 1.00 87.75 279 GLU A O 1
ATOM 2198 N N . ASP A 1 280 ? 40.446 -12.387 -51.353 1.00 88.38 280 ASP A N 1
ATOM 2199 C CA . ASP A 1 280 ? 39.677 -11.305 -51.980 1.00 88.38 280 ASP A CA 1
ATOM 2200 C C . ASP A 1 280 ? 39.036 -10.328 -50.976 1.00 88.38 280 ASP A C 1
ATOM 2202 O O . ASP A 1 280 ? 38.408 -9.351 -51.386 1.00 88.38 280 ASP A O 1
ATOM 2206 N N . TRP A 1 281 ? 39.194 -10.557 -49.667 1.00 88.62 281 TRP A N 1
ATOM 2207 C CA . TRP A 1 281 ? 38.681 -9.657 -48.635 1.00 88.62 281 TRP A CA 1
ATOM 2208 C C . TRP A 1 281 ? 39.682 -8.532 -48.348 1.00 88.62 281 TRP A C 1
ATOM 2210 O O . TRP A 1 281 ? 40.623 -8.698 -47.570 1.00 88.62 281 TRP A O 1
ATOM 2220 N N . ASP A 1 282 ? 39.466 -7.360 -48.936 1.00 86.00 282 ASP A N 1
ATOM 2221 C CA . ASP A 1 282 ? 40.236 -6.153 -48.628 1.00 86.00 282 ASP A CA 1
ATOM 2222 C C . ASP A 1 282 ? 39.568 -5.358 -47.489 1.00 86.00 282 ASP A C 1
ATOM 2224 O O . ASP A 1 282 ? 38.420 -4.937 -47.603 1.00 86.00 282 ASP A O 1
ATOM 2228 N N . GLU A 1 283 ? 40.273 -5.176 -46.368 1.00 88.06 283 GLU A N 1
ATOM 2229 C CA . GLU A 1 283 ? 39.774 -4.380 -45.227 1.00 88.06 283 GLU A CA 1
ATOM 2230 C C . GLU A 1 283 ? 40.013 -2.877 -45.398 1.00 88.06 283 GLU A C 1
ATOM 2232 O O . GLU A 1 283 ? 39.429 -2.083 -44.664 1.00 88.06 283 GLU A O 1
ATOM 2237 N N . GLU A 1 284 ? 40.864 -2.488 -46.349 1.00 89.38 284 GLU A N 1
ATOM 2238 C CA . GLU A 1 284 ? 41.188 -1.090 -46.636 1.00 89.38 284 GLU A CA 1
ATOM 2239 C C . GLU A 1 284 ? 40.306 -0.512 -47.751 1.00 89.38 284 GLU A C 1
ATOM 2241 O O . GLU A 1 284 ? 40.356 0.691 -48.023 1.00 89.38 284 GLU A O 1
ATOM 2246 N N . ALA A 1 285 ? 39.464 -1.343 -48.375 1.00 89.44 285 ALA A N 1
ATOM 2247 C CA . ALA A 1 285 ? 38.528 -0.900 -49.393 1.00 89.44 285 ALA A CA 1
ATOM 2248 C C . ALA A 1 285 ? 37.518 0.106 -48.800 1.00 89.44 285 ALA A C 1
ATOM 2250 O O . ALA A 1 285 ? 36.865 -0.185 -47.791 1.00 89.44 285 ALA A O 1
ATOM 2251 N N . PRO A 1 286 ? 37.359 1.294 -49.411 1.00 88.44 286 PRO A N 1
ATOM 2252 C CA . PRO A 1 286 ? 36.421 2.292 -48.921 1.00 88.44 286 PRO A CA 1
ATOM 2253 C C . PRO A 1 286 ? 34.975 1.803 -49.082 1.00 88.44 286 PRO A C 1
ATOM 2255 O O . PRO A 1 286 ? 34.637 1.122 -50.049 1.00 88.44 286 PRO A O 1
ATOM 2258 N N . TYR A 1 287 ? 34.108 2.182 -48.137 1.00 89.31 287 TYR A N 1
ATOM 2259 C CA . TYR A 1 287 ? 32.682 1.831 -48.182 1.00 89.31 287 TYR A CA 1
ATOM 2260 C C . TYR A 1 287 ? 31.964 2.464 -49.386 1.00 89.31 287 TYR A C 1
ATOM 2262 O O . TYR A 1 287 ? 31.043 1.869 -49.943 1.00 89.31 287 TYR A O 1
ATOM 2270 N N . GLU A 1 288 ? 32.407 3.653 -49.802 1.00 90.94 288 GLU A N 1
ATOM 2271 C CA . GLU A 1 288 ? 31.880 4.379 -50.957 1.00 90.94 288 GLU A CA 1
ATOM 2272 C C . GLU A 1 288 ? 32.987 4.580 -51.992 1.00 90.94 288 GLU A C 1
ATOM 2274 O O . GLU A 1 288 ? 34.121 4.929 -51.656 1.00 90.94 288 GLU A O 1
ATOM 2279 N N . ILE A 1 289 ? 32.640 4.378 -53.260 1.00 88.81 289 ILE A N 1
ATOM 2280 C CA . ILE A 1 289 ? 33.496 4.677 -54.406 1.00 88.81 289 ILE A CA 1
ATOM 2281 C C . ILE A 1 289 ? 32.879 5.833 -55.191 1.00 88.81 289 ILE A C 1
ATOM 2283 O O . ILE A 1 289 ? 31.655 5.955 -55.264 1.00 88.81 289 ILE A O 1
ATOM 2287 N N . VAL A 1 290 ? 33.723 6.694 -55.760 1.00 89.81 290 VAL A N 1
ATOM 2288 C CA . VAL A 1 290 ? 33.259 7.778 -56.634 1.00 89.81 290 VAL A CA 1
ATOM 2289 C C . VAL A 1 290 ? 32.621 7.161 -57.877 1.00 89.81 290 VAL A C 1
ATOM 2291 O O . VAL A 1 290 ? 33.191 6.253 -58.480 1.00 89.81 290 VAL A O 1
ATOM 2294 N N . ASP A 1 291 ? 31.446 7.654 -58.259 1.00 91.12 291 ASP A N 1
ATOM 2295 C CA . ASP A 1 291 ? 30.800 7.269 -59.510 1.00 91.12 291 ASP A CA 1
ATOM 2296 C C . ASP A 1 291 ? 31.496 7.972 -60.685 1.00 91.12 291 ASP A C 1
ATOM 2298 O O . ASP A 1 291 ? 31.325 9.173 -60.893 1.00 91.12 291 ASP A O 1
ATOM 2302 N N . GLU A 1 292 ? 32.318 7.232 -61.433 1.00 91.56 292 GLU A N 1
ATOM 2303 C CA . GLU A 1 292 ? 33.071 7.763 -62.578 1.00 91.56 292 GLU A CA 1
ATOM 2304 C C . GLU A 1 292 ? 32.169 8.191 -63.753 1.00 91.56 292 GLU A C 1
ATOM 2306 O O . GLU A 1 292 ? 32.605 8.972 -64.599 1.00 91.56 292 GLU A O 1
ATOM 2311 N N . GLU A 1 293 ? 30.913 7.734 -63.799 1.00 90.81 293 GLU A N 1
ATOM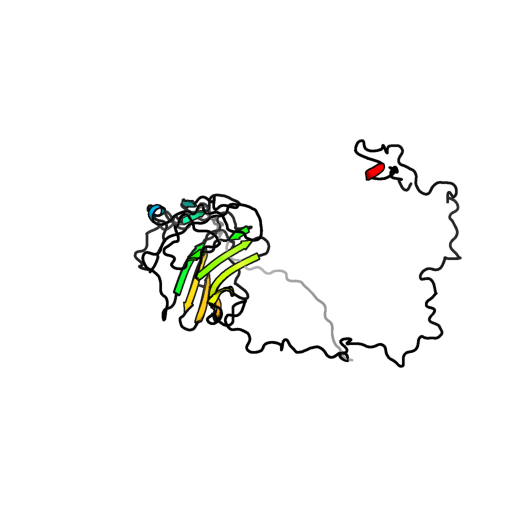 2312 C CA . GLU A 1 293 ? 29.938 8.120 -64.829 1.00 90.81 293 GLU A CA 1
ATOM 2313 C C . GLU A 1 293 ? 29.125 9.367 -64.426 1.00 90.81 293 GLU A C 1
ATOM 2315 O O . GLU A 1 293 ? 28.409 9.945 -65.250 1.00 90.81 293 GLU A O 1
ATOM 2320 N N . ALA A 1 294 ? 29.228 9.816 -63.169 1.00 88.81 294 ALA A N 1
ATOM 2321 C CA . ALA A 1 294 ? 28.503 10.983 -62.687 1.00 88.81 294 ALA A CA 1
ATOM 2322 C C . ALA A 1 294 ? 29.103 12.281 -63.251 1.00 88.81 294 ALA A C 1
ATOM 2324 O O . ALA A 1 294 ? 30.190 12.723 -62.878 1.00 88.81 294 ALA A O 1
ATOM 2325 N N . THR A 1 295 ? 28.358 12.951 -64.131 1.00 86.06 295 THR A N 1
ATOM 2326 C CA . THR A 1 295 ? 28.722 14.274 -64.648 1.00 86.06 295 THR A CA 1
ATOM 2327 C C . THR A 1 295 ? 28.061 15.383 -63.846 1.00 86.06 295 THR A C 1
ATOM 2329 O O . THR A 1 295 ? 26.861 15.335 -63.564 1.00 86.06 295 THR A O 1
ATOM 2332 N N . LYS A 1 296 ? 28.824 16.432 -63.551 1.00 85.19 296 LYS A N 1
ATOM 2333 C CA . LYS A 1 296 ? 28.301 17.659 -62.956 1.00 85.19 296 LYS A CA 1
ATOM 2334 C C . LYS A 1 296 ? 27.218 18.290 -63.855 1.00 85.19 296 LYS A C 1
ATOM 2336 O O . LYS A 1 296 ? 27.461 18.419 -65.055 1.00 85.19 296 LYS A O 1
ATOM 2341 N N . PRO A 1 297 ? 26.048 18.682 -63.319 1.00 88.62 297 PRO A N 1
ATOM 2342 C CA . PRO A 1 297 ? 24.999 19.335 -64.104 1.00 88.62 297 PRO A CA 1
ATOM 2343 C C . PRO A 1 297 ? 25.468 20.642 -64.764 1.00 88.62 297 PRO A C 1
ATOM 2345 O O . PRO A 1 297 ? 26.261 21.376 -64.179 1.00 88.62 297 PRO A O 1
ATOM 2348 N N . GLU A 1 298 ? 24.932 20.960 -65.951 1.00 85.19 298 GLU A N 1
ATOM 2349 C CA . GLU A 1 298 ? 25.286 22.180 -66.708 1.00 85.19 298 GLU A CA 1
ATOM 2350 C C . GLU A 1 298 ? 24.962 23.483 -65.955 1.00 85.19 298 GLU A C 1
ATOM 2352 O O . GLU A 1 298 ? 25.627 24.491 -66.170 1.00 85.19 298 GLU A O 1
ATOM 2357 N N . ASP A 1 299 ? 23.970 23.456 -65.061 1.00 85.75 299 ASP A N 1
ATOM 2358 C CA . ASP A 1 299 ? 23.511 24.608 -64.267 1.00 85.75 299 ASP A CA 1
ATOM 2359 C C . ASP A 1 299 ? 24.131 24.639 -62.854 1.00 85.75 299 ASP A C 1
ATOM 2361 O O . ASP A 1 299 ? 23.589 25.231 -61.922 1.00 85.75 299 ASP A O 1
ATOM 2365 N N . TRP A 1 300 ? 25.252 23.937 -62.648 1.00 86.00 300 TRP A N 1
ATOM 2366 C CA . TRP A 1 300 ? 25.932 23.931 -61.356 1.00 86.00 300 TRP A CA 1
ATOM 2367 C C . TRP A 1 300 ? 26.794 25.181 -61.175 1.00 86.00 300 TRP A C 1
ATOM 2369 O O . TRP A 1 300 ? 27.820 25.354 -61.836 1.00 86.00 300 TRP A O 1
ATOM 2379 N N . LEU A 1 301 ? 26.430 26.014 -60.203 1.00 85.25 301 LEU A N 1
ATOM 2380 C CA . LEU A 1 301 ? 27.160 27.230 -59.858 1.00 85.25 301 LEU A CA 1
ATOM 2381 C C . LEU A 1 301 ? 28.362 26.897 -58.954 1.00 85.25 301 LEU A C 1
ATOM 2383 O O . LEU A 1 301 ? 28.209 26.639 -57.766 1.00 85.25 301 LEU A O 1
ATOM 2387 N N . GLU A 1 302 ? 29.566 26.846 -59.531 1.00 81.81 302 GLU A N 1
ATOM 2388 C CA . GLU A 1 302 ? 30.819 26.520 -58.817 1.00 81.81 302 GLU A CA 1
ATOM 2389 C C . GLU A 1 302 ? 31.321 27.617 -57.884 1.00 81.81 302 GLU A C 1
ATOM 2391 O O . GLU A 1 302 ? 31.917 27.324 -56.852 1.00 81.81 302 GLU A O 1
ATOM 2396 N N . GLU A 1 303 ? 31.095 28.863 -58.280 1.00 84.38 303 GLU A N 1
ATOM 2397 C CA . GLU A 1 303 ? 31.639 30.049 -57.616 1.00 84.38 303 GLU A CA 1
ATOM 2398 C C . GLU A 1 303 ? 30.711 30.574 -56.510 1.00 84.38 303 GLU A C 1
ATOM 2400 O O . GLU A 1 303 ? 31.081 31.485 -55.770 1.00 84.38 303 GLU A O 1
ATOM 2405 N N . GLU A 1 304 ? 29.502 30.016 -56.388 1.00 82.81 304 GLU A N 1
ATOM 2406 C CA . GLU A 1 304 ? 28.544 30.423 -55.364 1.00 82.81 304 GLU A CA 1
ATOM 2407 C C . GLU A 1 304 ? 28.826 29.699 -54.039 1.00 82.81 304 GLU A C 1
ATOM 2409 O O . GLU A 1 304 ? 29.076 28.487 -54.023 1.00 82.81 304 GLU A O 1
ATOM 2414 N N . PRO A 1 305 ? 28.787 30.414 -52.902 1.00 80.88 305 PRO A N 1
ATOM 2415 C CA . PRO A 1 305 ? 29.016 29.802 -51.606 1.00 80.88 305 PRO A CA 1
ATOM 2416 C C . PRO A 1 305 ? 27.918 28.777 -51.301 1.00 80.88 305 PRO A C 1
ATOM 2418 O O . PRO A 1 305 ? 26.733 29.023 -51.505 1.00 80.88 305 PRO A O 1
ATOM 2421 N N . THR A 1 306 ? 28.302 27.641 -50.716 1.00 79.06 306 THR A N 1
ATOM 2422 C CA . THR A 1 306 ? 27.367 26.572 -50.314 1.00 79.06 306 THR A CA 1
ATOM 2423 C C . THR A 1 306 ? 26.367 27.000 -49.239 1.00 79.06 306 THR A C 1
ATOM 2425 O O . THR A 1 306 ? 25.428 26.269 -48.939 1.00 79.06 306 THR A O 1
ATOM 2428 N N . SER A 1 307 ? 26.589 28.145 -48.600 1.00 79.00 307 SER A N 1
ATOM 2429 C CA . SER A 1 307 ? 25.731 28.684 -47.552 1.00 79.00 307 SER A CA 1
ATOM 2430 C C . SER A 1 307 ? 25.843 30.202 -47.520 1.00 79.00 307 SER A C 1
ATOM 2432 O O . SER A 1 307 ? 26.957 30.729 -47.581 1.00 79.00 307 SER A O 1
ATOM 2434 N N . ILE A 1 308 ? 24.715 30.892 -47.368 1.00 79.69 308 ILE A N 1
ATOM 2435 C CA . ILE A 1 308 ? 24.660 32.354 -47.305 1.00 79.69 308 ILE A CA 1
ATOM 2436 C C . ILE A 1 308 ? 24.282 32.749 -45.867 1.00 79.69 308 ILE A C 1
ATOM 2438 O O . ILE A 1 308 ? 23.280 32.241 -45.351 1.00 79.69 308 ILE A O 1
ATOM 2442 N N . PRO A 1 309 ? 25.066 33.611 -45.190 1.00 80.25 309 PRO A N 1
ATOM 2443 C CA . PRO A 1 309 ? 24.691 34.147 -43.883 1.00 80.25 309 PRO A CA 1
ATOM 2444 C C . PRO A 1 309 ? 23.336 34.850 -43.970 1.00 80.25 309 PRO A C 1
ATOM 2446 O O . PRO A 1 309 ? 23.126 35.625 -44.905 1.00 80.25 309 PRO A O 1
ATOM 2449 N N . ASP A 1 310 ? 22.429 34.594 -43.026 1.00 81.56 310 ASP A N 1
ATOM 2450 C CA . ASP A 1 310 ? 21.145 35.297 -43.014 1.00 81.56 310 ASP A CA 1
ATOM 2451 C C . ASP A 1 310 ? 21.378 36.811 -42.816 1.00 81.56 310 ASP A C 1
ATOM 2453 O O . ASP A 1 310 ? 21.956 37.211 -41.799 1.00 81.56 310 ASP A O 1
ATOM 2457 N N . PRO A 1 311 ? 20.961 37.668 -43.770 1.00 79.38 311 PRO A N 1
ATOM 2458 C CA . PRO A 1 311 ? 21.130 39.114 -43.669 1.00 79.38 311 PRO A CA 1
ATOM 2459 C C . PRO A 1 311 ? 20.347 39.760 -42.515 1.00 79.38 311 PRO A C 1
ATOM 2461 O O . PRO A 1 311 ? 20.660 40.894 -42.158 1.00 79.38 311 PRO A O 1
ATOM 2464 N N . GLU A 1 312 ? 19.342 39.083 -41.950 1.00 80.50 312 GLU A N 1
ATOM 2465 C CA . GLU A 1 312 ? 18.561 39.554 -40.797 1.00 80.50 312 GLU A CA 1
ATOM 2466 C C . GLU A 1 312 ? 19.102 39.031 -39.456 1.00 80.50 312 GLU A C 1
ATOM 2468 O O . GLU A 1 312 ? 18.582 39.385 -38.396 1.00 80.50 312 GLU A O 1
ATOM 2473 N N . ALA A 1 313 ? 20.151 38.200 -39.472 1.00 83.50 313 ALA A N 1
ATOM 2474 C CA . ALA A 1 313 ? 20.761 37.719 -38.245 1.00 83.50 313 ALA A CA 1
ATOM 2475 C C . ALA A 1 313 ? 21.506 38.861 -37.537 1.00 83.50 313 ALA A C 1
ATOM 2477 O O . ALA A 1 313 ? 22.506 39.384 -38.030 1.00 83.50 313 ALA A O 1
ATOM 2478 N N . GLU A 1 314 ? 21.044 39.198 -36.337 1.00 83.00 314 GLU A N 1
ATOM 2479 C CA . GLU A 1 314 ? 21.725 40.099 -35.415 1.00 83.00 314 GLU A CA 1
ATOM 2480 C C . GLU A 1 314 ? 22.216 39.319 -34.197 1.00 83.00 314 GLU A C 1
ATOM 2482 O O . GLU A 1 314 ? 21.570 38.372 -33.732 1.00 83.00 314 GLU A O 1
ATOM 2487 N N . LYS A 1 315 ? 23.371 39.728 -33.669 1.00 84.12 315 LYS A N 1
ATOM 2488 C CA . LYS A 1 315 ? 23.909 39.171 -32.433 1.00 84.12 315 LYS A CA 1
ATOM 2489 C C . LYS A 1 315 ? 22.932 39.467 -31.281 1.00 84.12 315 LYS A C 1
ATOM 2491 O O . LYS A 1 315 ? 22.635 40.642 -31.056 1.00 84.12 315 LYS A O 1
ATOM 2496 N N . PRO A 1 316 ? 22.442 38.452 -30.543 1.00 87.62 316 PRO A N 1
ATOM 2497 C CA . PRO A 1 316 ? 21.564 38.677 -29.399 1.00 87.62 316 PRO A CA 1
ATOM 2498 C C . PRO A 1 316 ? 22.219 39.578 -28.345 1.00 87.62 316 PRO A C 1
ATOM 2500 O O . PRO A 1 316 ? 23.412 39.456 -28.082 1.00 87.62 316 PRO A O 1
ATOM 2503 N N . GLU A 1 317 ? 21.435 40.448 -27.702 1.00 84.56 317 GLU A N 1
ATOM 2504 C CA . GLU A 1 317 ? 21.938 41.366 -26.659 1.00 84.56 317 GLU A CA 1
ATOM 2505 C C . GLU A 1 317 ? 22.515 40.640 -25.427 1.00 84.56 317 GLU A C 1
ATOM 2507 O O . GLU A 1 317 ? 23.303 41.220 -24.687 1.00 84.56 317 GLU A O 1
ATOM 2512 N N . ASP A 1 318 ? 22.120 39.382 -25.222 1.00 88.00 318 ASP A N 1
ATOM 2513 C CA . ASP A 1 318 ? 22.559 38.482 -24.144 1.00 88.00 318 ASP A CA 1
ATOM 2514 C C . ASP A 1 318 ? 23.827 37.678 -24.505 1.00 88.00 318 ASP A C 1
ATOM 2516 O O . ASP A 1 318 ? 24.338 36.931 -23.686 1.00 88.00 318 ASP A O 1
ATOM 2520 N N . TRP A 1 319 ? 24.343 37.794 -25.734 1.00 87.50 319 TRP A N 1
ATOM 2521 C CA . TRP A 1 319 ? 25.484 36.986 -26.173 1.00 87.50 319 TRP A CA 1
ATOM 2522 C C . TRP A 1 319 ? 26.822 37.585 -25.728 1.00 87.50 319 TRP A C 1
ATOM 2524 O O . TRP A 1 319 ? 27.206 38.678 -26.171 1.00 87.50 319 TRP A O 1
ATOM 2534 N N . ASP A 1 320 ? 27.581 36.830 -24.941 1.00 87.81 320 ASP A N 1
ATOM 2535 C CA . ASP A 1 320 ? 28.924 37.186 -24.487 1.00 87.81 320 ASP A CA 1
ATOM 2536 C C . ASP A 1 320 ? 29.973 36.394 -25.284 1.00 87.81 320 ASP A C 1
ATOM 2538 O O . ASP A 1 320 ? 30.039 35.178 -25.186 1.00 87.81 320 ASP A O 1
ATOM 2542 N N . ASP A 1 321 ? 30.821 37.053 -26.084 1.00 87.88 321 ASP A N 1
ATOM 2543 C CA . ASP A 1 321 ? 31.794 36.321 -26.919 1.00 87.88 321 ASP A CA 1
ATOM 2544 C C . ASP A 1 321 ? 32.890 35.610 -26.092 1.00 87.88 321 ASP A C 1
ATOM 2546 O O . ASP A 1 321 ? 33.549 34.705 -26.607 1.00 87.88 321 ASP A O 1
ATOM 2550 N N . GLU A 1 322 ? 33.109 36.004 -24.830 1.00 84.38 322 GLU A N 1
ATOM 2551 C CA . GLU A 1 322 ? 34.097 35.383 -23.936 1.00 84.38 322 GLU A CA 1
ATOM 2552 C C . GLU A 1 322 ? 33.553 34.092 -23.298 1.00 84.38 322 GLU A C 1
ATOM 2554 O O . GLU A 1 322 ? 34.313 33.139 -23.110 1.00 84.38 322 GLU A O 1
ATOM 2559 N N . GLU A 1 323 ? 32.243 34.030 -23.033 1.00 84.44 323 GLU A N 1
ATOM 2560 C CA . GLU A 1 323 ? 31.575 32.871 -22.417 1.00 84.44 323 GLU A CA 1
ATOM 2561 C C . GLU A 1 323 ? 30.858 31.965 -23.447 1.00 84.44 323 GLU A C 1
ATOM 2563 O O . GLU A 1 323 ? 30.926 30.738 -23.338 1.00 84.44 323 GLU A O 1
ATOM 2568 N N . ASP A 1 324 ? 30.228 32.540 -24.478 1.00 83.62 324 ASP A N 1
ATOM 2569 C CA . ASP A 1 324 ? 29.442 31.846 -25.517 1.00 83.62 324 ASP A CA 1
ATOM 2570 C C . ASP A 1 324 ? 30.232 31.591 -26.822 1.00 83.62 324 ASP A C 1
ATOM 2572 O O . ASP A 1 324 ? 29.806 30.804 -27.675 1.00 83.62 324 ASP A O 1
ATOM 2576 N N . GLY A 1 325 ? 31.411 32.211 -26.970 1.00 85.69 325 GLY A N 1
ATOM 2577 C CA . GLY A 1 325 ? 32.278 32.136 -28.154 1.00 85.69 325 GLY A CA 1
ATOM 2578 C C . GLY A 1 325 ? 31.925 33.146 -29.254 1.00 85.69 325 GLY A C 1
ATOM 2579 O O . GLY A 1 325 ? 30.920 33.846 -29.172 1.00 85.69 325 GLY A O 1
ATOM 2580 N N . ASP A 1 326 ? 32.750 33.233 -30.306 1.00 86.69 326 ASP A N 1
ATOM 2581 C CA . ASP A 1 326 ? 32.516 34.167 -31.420 1.00 86.69 326 ASP A CA 1
ATOM 2582 C C . ASP A 1 326 ? 31.143 33.917 -32.064 1.00 86.69 326 ASP A C 1
ATOM 2584 O O . ASP A 1 326 ? 30.881 32.839 -32.609 1.00 86.69 326 ASP A O 1
ATOM 2588 N N . TRP A 1 327 ? 30.265 34.922 -32.037 1.00 83.62 327 TRP A N 1
ATOM 2589 C CA . TRP A 1 327 ? 28.957 34.805 -32.674 1.00 83.62 327 TRP A CA 1
ATOM 2590 C C . TRP A 1 327 ? 29.088 34.656 -34.199 1.00 83.62 327 TRP A C 1
ATOM 2592 O O . TRP A 1 327 ? 29.630 35.529 -34.883 1.00 83.62 327 TRP A O 1
ATOM 2602 N N . ILE A 1 328 ? 28.543 33.564 -34.744 1.00 80.56 328 ILE A N 1
ATOM 2603 C CA . ILE A 1 328 ? 28.454 33.319 -36.188 1.00 80.56 328 ILE A CA 1
ATOM 2604 C C . ILE A 1 328 ? 26.972 33.375 -36.583 1.00 80.56 328 ILE A C 1
ATOM 2606 O O . ILE A 1 328 ? 26.177 32.606 -36.032 1.00 80.56 328 ILE A O 1
ATOM 2610 N N . PRO A 1 329 ? 26.573 34.249 -37.529 1.00 79.19 329 PRO A N 1
ATOM 2611 C CA . PRO A 1 329 ? 25.202 34.283 -38.021 1.00 79.19 329 PRO A CA 1
ATOM 2612 C C . PRO A 1 329 ? 24.833 32.915 -38.581 1.00 79.19 329 PRO A C 1
ATOM 2614 O O . PRO A 1 329 ? 25.632 32.278 -39.271 1.00 79.19 329 PRO A O 1
ATOM 2617 N N . HIS A 1 330 ? 23.614 32.457 -38.303 1.00 73.38 330 HIS A N 1
ATOM 2618 C CA . HIS A 1 330 ? 23.154 31.212 -38.893 1.00 73.38 330 HIS A CA 1
ATOM 2619 C C . HIS A 1 330 ? 23.173 31.349 -40.422 1.00 73.38 330 HIS A C 1
ATOM 2621 O O . HIS A 1 330 ? 22.610 32.283 -40.997 1.00 73.38 330 HIS A O 1
ATOM 2627 N N . CYS A 1 331 ? 23.884 30.443 -41.087 1.00 70.38 331 CYS A N 1
ATOM 2628 C CA . CYS A 1 331 ? 23.886 30.403 -42.538 1.00 70.38 331 CYS A CA 1
ATOM 2629 C C . CYS A 1 331 ? 22.691 29.571 -42.993 1.00 70.38 331 CYS A C 1
ATOM 2631 O O . CYS A 1 331 ? 22.538 28.416 -42.588 1.00 70.38 331 CYS A O 1
ATOM 2633 N N . SER A 1 332 ? 21.861 30.144 -43.855 1.00 59.72 332 SER A N 1
ATOM 2634 C CA . SER A 1 332 ? 20.870 29.362 -44.582 1.00 59.72 332 SER A CA 1
ATOM 2635 C C . SER A 1 332 ? 21.580 28.612 -45.714 1.00 59.72 332 SER A C 1
ATOM 2637 O O . SER A 1 332 ? 22.477 29.142 -46.379 1.00 59.72 332 SER A O 1
ATOM 2639 N N . GLN A 1 333 ? 21.235 27.336 -45.890 1.00 52.88 333 GLN A N 1
ATOM 2640 C CA . GLN A 1 333 ? 21.511 26.656 -47.153 1.00 52.88 333 GLN A CA 1
ATOM 2641 C C . GLN A 1 333 ? 20.547 27.276 -48.182 1.00 52.88 333 GLN A C 1
ATOM 2643 O O . GLN A 1 333 ? 19.359 27.374 -47.854 1.00 52.88 333 GLN A O 1
ATOM 2648 N N . PRO A 1 334 ? 21.040 27.759 -49.334 1.00 53.53 334 PRO A N 1
ATOM 2649 C CA . PRO A 1 334 ? 20.205 28.402 -50.346 1.00 53.53 334 PRO A CA 1
ATOM 2650 C C . PRO A 1 334 ? 19.099 27.493 -50.899 1.00 53.53 334 PRO A C 1
ATOM 2652 O O . PRO A 1 334 ? 19.280 26.251 -50.906 1.00 53.53 334 PRO A O 1
#

Foldseek 3Di:
DDDDDDDDDDDDDDDDDDDDDDDPPDPPDPDDDPPDDAAADDDDPDDDLDDDQLPPCVPVFKDWAFAFADDPPDPDRATAPWDWDWAAQPAPGRHHPRTDIDTDDPPHHTAMDGDGPDDDDQQQHKDKDKDKDFPQPFPAFDWPKDFAADDDPPDDRRNDYPPGHTAWIFAWGHYHPDFFTWTWGWDQDPVVRDTDIWTFAPGDGDDGDRDMKMWMWIQHNVQKIFIDINNHTPDIDGQQPGTPVGNDPDPDDDDPPDDDDPPDDPDPDDPDPPDDDDPPDDPPDDPDDDDPPDDDDPPDDPPDDQWAFDPPDDDDPPDDCVVNNDDDGDTDRD

Solvent-accessible surface area (backbone atoms only — not comparable to full-atom values): 21961 Å² total; per-residue (Å²): 135,86,90,88,85,86,86,79,89,78,93,83,89,81,87,83,90,82,88,83,81,91,75,88,74,75,80,75,73,80,73,82,78,79,77,76,86,59,54,69,59,69,88,78,88,79,85,58,87,70,82,86,71,57,55,97,66,39,74,84,56,44,34,64,13,65,21,61,46,74,51,97,87,49,98,62,87,47,50,26,75,35,49,77,45,75,44,62,61,87,48,83,66,68,46,48,83,46,31,40,84,41,82,70,55,79,98,52,47,68,33,68,45,61,79,62,91,55,90,87,78,49,84,87,35,67,42,76,48,74,53,74,51,57,38,66,85,52,65,60,68,54,70,73,53,49,67,47,65,49,95,53,98,82,67,50,57,46,59,48,34,80,75,54,63,50,44,38,36,46,31,36,34,27,41,79,90,49,54,24,32,48,47,32,36,53,46,66,41,89,85,82,64,49,74,44,74,28,33,49,56,86,50,53,69,47,88,62,54,54,53,78,43,39,44,34,41,39,39,41,68,86,43,38,37,40,35,24,51,72,83,42,80,73,44,75,52,37,66,58,75,41,25,47,60,51,71,58,75,72,96,70,78,84,62,90,83,67,68,87,58,95,85,65,77,83,68,91,69,74,82,61,89,85,68,70,84,57,95,85,66,65,89,81,62,68,96,72,77,86,64,89,84,69,72,84,62,95,86,63,73,82,88,58,73,84,51,47,64,43,89,84,60,69,85,60,95,87,67,44,54,90,83,76,38,83,87,70,62,63,56,42,69,124